Protein AF-0000000065926183 (afdb_homodimer)

Organism: Chlamydia muridarum (strain MoPn / Nigg) (NCBI:txid243161)

Radius of gyration: 45.25 Å; Cα contacts (8 Å, |Δi|>4): 427; chains: 2; bounding box: 143×155×95 Å

Sequence (380 aa):
MTETPNTSSEEIQTSEPSSDNELQTLQQENANLKAELKEKNDRYLMALAEAENSRKRLQKERTEMMQYAVENALLDFLPPMESMEKALGFASQTSDEVKNWAIGFQMILQQFKQVFEDKGVVEYSSKGELFNPYLHEAVEIEETTDIPEGTILEEFTKGYKIGDRPIRVAKVKVAKFPTKGNNDSNEEKEMTETPNTSSEEIQTSEPSSDNELQTLQQENANLKAELKEKNDRYLMALAEAENSRKRLQKERTEMMQYAVENALLDFLPPMESMEKALGFASQTSDEVKNWAIGFQMILQQFKQVFEDKGVVEYSSKGELFNPYLHEAVEIEETTDIPEGTILEEFTKGYKIGDRPIRVAKVKVAKFPTKGNNDSNEEKE

Nearest PDB structures (foldseek):
  1dkg-assembly1_A  TM=7.788E-01  e=2.235E-09  Escherichia coli
  4ani-assembly1_B  TM=6.659E-01  e=1.608E-09  Geobacillus kaustophilus HTA426
  1dkg-assembly1_B  TM=6.453E-01  e=8.920E-09  Escherichia coli
  1dkg-assembly1_A  TM=7.780E-01  e=2.379E-09  Escherichia coli
  4ani-assembly1_B  TM=6.654E-01  e=1.713E-09  Geobacillus kaustophilus HTA426

Secondary structure (DSSP, 8-state):
-----------------HHHHHHHHHHHHHHHHHHHHHHHHHHHHHHHHHHHHHHHHHHHHHHHHHHHHHHHHHHTTHHHHHHHHHHHHTGGGS-HHHHHHHHHHHHHHHHHHHHHHHTTEEEE--TTSBP-TTTEEEEEEEE-SSS-TTBEEEEEE-EEEETTEEEEPEEEEEEE--------------/-----------------HHHHHHHHHHHHHHHHHHHHHHHHHHHHHHHHHHHHHHHHHHHHHHHHHHHHHHHHHHTTHHHHHHHHHHHHTGGGS-HHHHHHHHHHHHHHHHHHHHHHHTTEEEE--TTSBP-TTTEEEEEEEE-SSS-TTBEEEEEE-EEEETTEEEEPEEEEEEE--------------

Structure (mmCIF, N/CA/C/O backbone):
data_AF-0000000065926183-model_v1
#
loop_
_entity.id
_entity.type
_entity.pdbx_description
1 polymer 'Protein GrpE'
#
loop_
_atom_site.group_PDB
_atom_site.id
_atom_site.type_symbol
_atom_site.label_atom_id
_atom_site.label_alt_id
_atom_site.label_comp_id
_atom_site.label_asym_id
_atom_site.label_entity_id
_atom_site.label_seq_id
_atom_site.pdbx_PDB_ins_code
_atom_site.Cartn_x
_atom_site.Cartn_y
_atom_site.Cartn_z
_atom_site.occupancy
_atom_site.B_iso_or_equiv
_atom_site.auth_seq_id
_atom_site.auth_comp_id
_atom_site.auth_asym_id
_atom_site.auth_atom_id
_atom_site.pdbx_PDB_model_num
ATOM 1 N N . MET A 1 1 ? -15.297 119.125 26.516 1 31.34 1 MET A N 1
ATOM 2 C CA . MET A 1 1 ? -14.43 118.375 27.406 1 31.34 1 MET A CA 1
ATOM 3 C C . MET A 1 1 ? -14.695 116.875 27.281 1 31.34 1 MET A C 1
ATOM 5 O O . MET A 1 1 ? -15.695 116.375 27.812 1 31.34 1 MET A O 1
ATOM 9 N N . THR A 1 2 ? -14.438 116.312 26.031 1 34.91 2 THR A N 1
ATOM 10 C CA . THR A 1 2 ? -14.773 115 25.438 1 34.91 2 THR A CA 1
ATOM 11 C C . THR A 1 2 ? -13.984 113.875 26.109 1 34.91 2 THR A C 1
ATOM 13 O O . THR A 1 2 ? -12.75 113.812 26 1 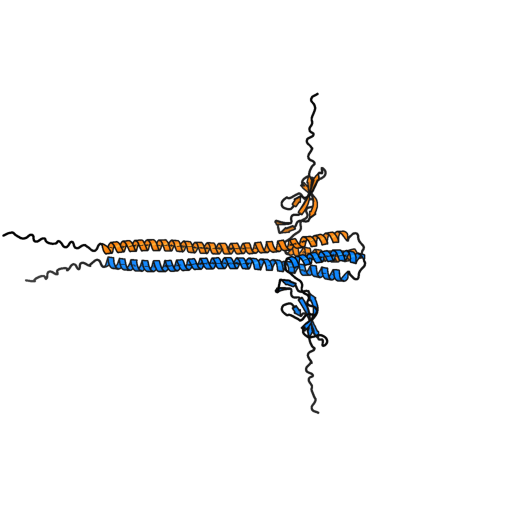34.91 2 THR A O 1
ATOM 16 N N . GLU A 1 3 ? -14.461 113.5 27.359 1 36.41 3 GLU A N 1
ATOM 17 C CA . GLU A 1 3 ? -13.797 112.5 28.172 1 36.41 3 GLU A CA 1
ATOM 18 C C . GLU A 1 3 ? -13.68 111.188 27.406 1 36.41 3 GLU A C 1
ATOM 20 O O . GLU A 1 3 ? -14.68 110.688 26.891 1 36.41 3 GLU A O 1
ATOM 25 N N . THR A 1 4 ? -12.508 110.938 26.781 1 41.78 4 THR A N 1
ATOM 26 C CA . THR A 1 4 ? -12.164 109.688 26.047 1 41.78 4 THR A CA 1
ATOM 27 C C . THR A 1 4 ? -12.211 108.5 26.969 1 41.78 4 THR A C 1
ATOM 29 O O . THR A 1 4 ? -11.594 108.5 28.031 1 41.78 4 THR A O 1
ATOM 32 N N . PRO A 1 5 ? -13.367 107.75 26.984 1 44.09 5 PRO A N 1
ATOM 33 C CA . PRO A 1 5 ? -13.461 106.562 27.844 1 44.09 5 PRO A CA 1
ATOM 34 C C . PRO A 1 5 ? -12.266 105.625 27.672 1 44.09 5 PRO A C 1
ATOM 36 O O . PRO A 1 5 ? -11.703 105.5 26.578 1 44.09 5 PRO A O 1
ATOM 39 N N . ASN A 1 6 ? -11.352 105.562 28.688 1 40.41 6 ASN A N 1
ATOM 40 C CA . ASN A 1 6 ? -10.227 104.625 28.812 1 40.41 6 ASN A CA 1
ATOM 41 C C . ASN A 1 6 ? -10.68 103.188 28.688 1 40.41 6 ASN A C 1
ATOM 43 O O . ASN A 1 6 ? -11.453 102.688 29.516 1 40.41 6 ASN A O 1
ATOM 47 N N . THR A 1 7 ? -10.898 102.688 27.453 1 39.59 7 THR A N 1
ATOM 48 C CA . THR A 1 7 ? -11.219 101.25 27.203 1 39.59 7 THR A CA 1
ATOM 49 C C . THR A 1 7 ? -10.18 100.375 27.844 1 39.59 7 THR A C 1
ATOM 51 O O . THR A 1 7 ? -9.008 100.375 27.469 1 39.59 7 THR A O 1
ATOM 54 N N . SER A 1 8 ? -10.242 100.188 29.172 1 39.16 8 SER A N 1
ATOM 55 C CA . SER A 1 8 ? -9.414 99.188 29.844 1 39.16 8 SER A CA 1
ATOM 56 C C . SER A 1 8 ? -9.477 97.875 29.141 1 39.16 8 SER A C 1
ATOM 58 O O . SER A 1 8 ? -10.562 97.312 28.906 1 39.16 8 SER A O 1
ATOM 60 N N . SER A 1 9 ? -8.578 97.625 28.203 1 38.75 9 SER A N 1
ATOM 61 C CA . SER A 1 9 ? -8.352 96.312 27.531 1 38.75 9 SER A CA 1
ATOM 62 C C . SER A 1 9 ? -8.211 95.188 28.547 1 38.75 9 SER A C 1
ATOM 64 O O . SER A 1 9 ? -7.25 95.188 29.312 1 38.75 9 SER A O 1
ATOM 66 N N . GLU A 1 10 ? -9.328 94.812 29.219 1 39.62 10 GLU A N 1
ATOM 67 C CA . GLU A 1 10 ? -9.297 93.625 29.984 1 39.62 10 GLU A CA 1
ATOM 68 C C . GLU A 1 10 ? -8.578 92.5 29.234 1 39.62 10 GLU A C 1
ATOM 70 O O . GLU A 1 10 ? -8.969 92.125 28.125 1 39.62 10 GLU A O 1
ATOM 75 N N . GLU A 1 11 ? -7.27 92.5 29.297 1 38.31 11 GLU A N 1
ATOM 76 C CA . GLU A 1 11 ? -6.488 91.375 28.859 1 38.31 11 GLU A CA 1
ATOM 77 C C . GLU A 1 11 ? -7.078 90.062 29.406 1 38.31 11 GLU A C 1
ATOM 79 O O . GLU A 1 11 ? -7.156 89.875 30.609 1 38.31 11 GLU A O 1
ATOM 84 N N . ILE A 1 12 ? -8.242 89.688 28.844 1 42.16 12 ILE A N 1
ATOM 85 C CA . ILE A 1 12 ? -8.711 88.312 29.094 1 42.16 12 ILE A CA 1
ATOM 86 C C . ILE A 1 12 ? -7.516 87.312 29.094 1 42.16 12 ILE A C 1
ATOM 88 O O . ILE A 1 12 ? -6.785 87.25 28.094 1 42.16 12 ILE A O 1
ATOM 92 N N . GLN A 1 13 ? -6.871 87.312 30.234 1 37.69 13 GLN A N 1
ATOM 93 C CA . GLN A 1 13 ? -5.949 86.188 30.422 1 37.69 13 GLN A CA 1
ATOM 94 C C . GLN A 1 13 ? -6.559 84.875 29.922 1 37.69 13 GLN A C 1
ATOM 96 O O . GLN A 1 13 ? -7.617 84.438 30.406 1 37.69 13 GLN A O 1
ATOM 101 N N . THR A 1 14 ? -6.621 84.688 28.609 1 40.12 14 THR A N 1
ATOM 102 C CA . THR A 1 14 ? -6.922 83.375 28 1 40.12 14 THR A CA 1
ATOM 103 C C . THR A 1 14 ? -6.32 82.25 28.828 1 40.12 14 THR A C 1
ATOM 105 O O . THR A 1 14 ? -5.098 82.125 28.906 1 40.12 14 THR A O 1
ATOM 108 N N . SER A 1 15 ? -6.73 82 30.062 1 43.81 15 SER A N 1
ATOM 109 C CA . SER A 1 15 ? -6.379 80.875 30.906 1 43.81 15 SER A CA 1
ATOM 110 C C . SER A 1 15 ? -6.152 79.625 30.078 1 43.81 15 SER A C 1
ATOM 112 O O . SER A 1 15 ? -6.789 79.438 29.031 1 43.81 15 SER A O 1
ATOM 114 N N . GLU A 1 16 ? -5.012 78.938 30.203 1 46.16 16 GLU A N 1
ATOM 115 C CA . GLU A 1 16 ? -4.352 77.75 29.578 1 46.16 16 GLU A CA 1
ATO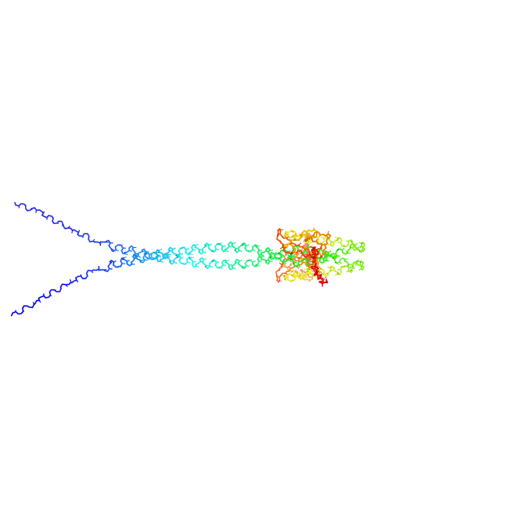M 116 C C . GLU A 1 16 ? -5.301 76.562 29.469 1 46.16 16 GLU A C 1
ATOM 118 O O . GLU A 1 16 ? -5.598 75.938 30.469 1 46.16 16 GLU A O 1
ATOM 123 N N . PRO A 1 17 ? -6.508 76.5 28.938 1 55.19 17 PRO A N 1
ATOM 124 C CA . PRO A 1 17 ? -7.406 75.438 28.531 1 55.19 17 PRO A CA 1
ATOM 125 C C . PRO A 1 17 ? -6.656 74.188 28 1 55.19 17 PRO A C 1
ATOM 127 O O . PRO A 1 17 ? -7.258 73.125 27.797 1 55.19 17 PRO A O 1
ATOM 130 N N . SER A 1 18 ? -5.383 74.25 27.734 1 66.75 18 SER A N 1
ATOM 131 C CA . SER A 1 18 ? -4.578 73.375 26.891 1 66.75 18 SER A CA 1
ATOM 132 C C . SER A 1 18 ? -4.164 72.125 27.641 1 66.75 18 SER A C 1
ATOM 134 O O . SER A 1 18 ? -4.172 71 27.078 1 66.75 18 SER A O 1
ATOM 136 N N . SER A 1 19 ? -3.984 72.188 28.922 1 71.31 19 SER A N 1
ATOM 137 C CA . SER A 1 19 ? -3.445 71.062 29.656 1 71.31 19 SER A CA 1
ATOM 138 C C . SER A 1 19 ? -4.52 70 29.922 1 71.31 19 SER A C 1
ATOM 140 O O . SER A 1 19 ? -4.277 68.812 29.766 1 71.31 19 SER A O 1
ATOM 142 N N . ASP A 1 20 ? -5.73 70.438 30.25 1 76 20 ASP A N 1
ATOM 143 C CA . ASP A 1 20 ? -6.844 69.5 30.516 1 76 20 ASP A CA 1
ATOM 144 C C . ASP A 1 20 ? -7.25 68.75 29.25 1 76 20 ASP A C 1
ATOM 146 O O . ASP A 1 20 ? -7.566 67.562 29.297 1 76 20 ASP A O 1
ATOM 150 N N . ASN A 1 21 ? -7.145 69.5 28.141 1 83.62 21 ASN A N 1
ATOM 151 C CA . ASN A 1 21 ? -7.484 68.875 26.859 1 83.62 21 ASN A CA 1
ATOM 152 C C . ASN A 1 21 ? -6.457 67.875 26.453 1 83.62 21 ASN A C 1
ATOM 154 O O . ASN A 1 21 ? -6.816 66.812 25.938 1 83.62 21 ASN A O 1
ATOM 158 N N . GLU A 1 22 ? -5.25 68.125 26.75 1 84.12 22 GLU A N 1
ATOM 159 C CA . GLU A 1 22 ? -4.18 67.188 26.438 1 84.12 22 GLU A CA 1
ATOM 160 C C . GLU A 1 22 ? -4.27 65.938 27.312 1 84.12 22 GLU A C 1
ATOM 162 O O . GLU A 1 22 ? -4.051 64.812 26.844 1 84.12 22 GLU A O 1
ATOM 167 N N . LEU A 1 23 ? -4.625 66.062 28.578 1 86.31 23 LEU A N 1
ATOM 168 C CA . LEU A 1 23 ? -4.789 65 29.516 1 86.31 23 LEU A CA 1
ATOM 169 C C . LEU A 1 23 ? -5.938 64.062 29.094 1 86.31 23 LEU A C 1
ATOM 171 O O . LEU A 1 23 ? -5.812 62.844 29.125 1 86.31 23 LEU A O 1
ATOM 175 N N . GLN A 1 24 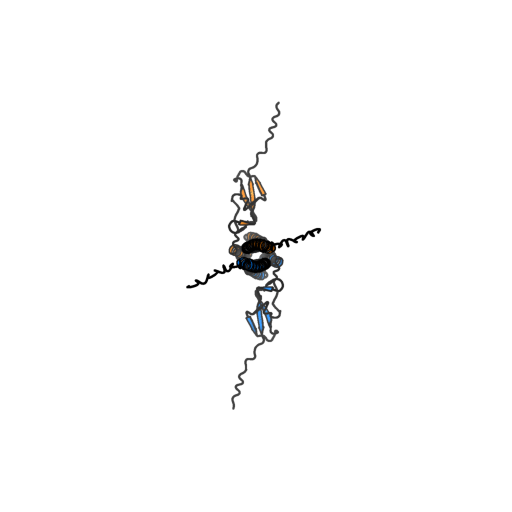? -7.027 64.625 28.641 1 88 24 GLN A N 1
ATOM 176 C CA . GLN A 1 24 ? -8.195 63.906 28.203 1 88 24 GLN A CA 1
ATOM 177 C C . GLN A 1 24 ? -7.902 63.125 26.938 1 88 24 GLN A C 1
ATOM 179 O O . GLN A 1 24 ? -8.305 61.969 26.797 1 88 24 GLN A O 1
ATOM 184 N N . THR A 1 25 ? -7.195 63.719 26.016 1 90.69 25 THR A N 1
ATOM 185 C CA . THR A 1 25 ? -6.828 63.062 24.766 1 90.69 25 THR A CA 1
ATOM 186 C C . THR A 1 25 ? -5.906 61.875 25.016 1 90.69 25 THR A C 1
ATOM 188 O O . THR A 1 25 ? -6.098 60.812 24.438 1 90.69 25 THR A O 1
ATOM 191 N N . LEU A 1 26 ? -4.957 62 25.953 1 90.62 26 LEU A N 1
ATOM 192 C CA . LEU A 1 26 ? -4.008 60.938 26.281 1 90.62 26 LEU A CA 1
ATOM 193 C C . LEU A 1 26 ? -4.707 59.781 27 1 90.62 26 LEU A C 1
ATOM 195 O O . LEU A 1 26 ? -4.375 58.625 26.781 1 90.62 26 LEU A O 1
ATOM 199 N N . GLN A 1 27 ? -5.66 60.156 27.828 1 90.62 27 GLN A N 1
ATOM 200 C CA . GLN A 1 27 ? -6.438 59.125 28.531 1 90.62 27 GLN A CA 1
ATOM 201 C C . GLN A 1 27 ? -7.266 58.281 27.547 1 90.62 27 GLN A C 1
ATOM 203 O O . GLN A 1 27 ? -7.34 57.062 27.656 1 90.62 27 GLN A O 1
ATOM 208 N N . GLN A 1 28 ? -7.82 58.969 26.547 1 92.56 28 GLN A N 1
ATOM 209 C CA . GLN A 1 28 ? -8.602 58.281 25.531 1 92.56 28 GLN A CA 1
ATOM 210 C C . GLN A 1 28 ? -7.715 57.406 24.656 1 92.56 28 GLN A C 1
ATOM 212 O O . GLN A 1 28 ? -8.078 56.281 24.328 1 92.56 28 GLN A O 1
ATOM 217 N N . GLU A 1 29 ? -6.566 57.938 24.328 1 93 29 GLU A N 1
ATOM 218 C CA . GLU A 1 29 ? -5.613 57.156 23.531 1 93 29 GLU A CA 1
ATOM 219 C C . GLU A 1 29 ? -5.141 55.938 24.281 1 93 29 GLU A C 1
ATOM 221 O O . GLU A 1 29 ? -5.039 54.844 23.703 1 93 29 GLU A O 1
ATOM 226 N N . ASN A 1 30 ? -4.902 56.125 25.578 1 92.44 30 ASN A N 1
ATOM 227 C CA . ASN A 1 30 ? -4.477 55 26.422 1 92.44 30 ASN A CA 1
ATOM 228 C C . ASN A 1 30 ? -5.555 53.938 26.5 1 92.44 30 ASN A C 1
ATOM 230 O O . ASN A 1 30 ? -5.254 52.75 26.406 1 92.44 30 ASN A O 1
ATOM 234 N N . ALA A 1 31 ? -6.773 54.406 26.609 1 92.31 31 ALA A N 1
ATOM 235 C CA . ALA A 1 31 ? -7.891 53.469 26.672 1 92.31 31 ALA A CA 1
ATOM 236 C C . ALA A 1 31 ? -8.039 52.719 25.359 1 92.31 31 ALA A C 1
ATOM 238 O O . ALA A 1 31 ? -8.258 51.5 25.359 1 92.31 31 ALA A O 1
ATOM 239 N N . ASN A 1 32 ? -7.875 53.375 24.234 1 93.81 32 ASN A N 1
ATOM 240 C CA . ASN A 1 32 ? -7.957 52.75 22.906 1 93.81 32 ASN A CA 1
ATOM 241 C C . ASN A 1 32 ? -6.828 51.75 22.688 1 93.81 32 ASN A C 1
ATOM 243 O O . ASN A 1 32 ? -7.051 50.656 22.156 1 93.81 32 ASN A O 1
ATOM 247 N N . LEU A 1 33 ? -5.621 52.094 23.141 1 93 33 LEU A N 1
ATOM 248 C CA . LEU A 1 33 ? -4.461 51.219 22.984 1 93 33 LEU A CA 1
ATOM 249 C C . LEU A 1 33 ? -4.609 49.969 23.812 1 93 33 LEU A C 1
ATOM 251 O O . LEU A 1 33 ? -4.262 48.875 23.359 1 93 33 LEU A O 1
ATOM 255 N N . LYS A 1 34 ? -5.191 50.125 25 1 92.62 34 LYS A N 1
ATOM 256 C CA . LYS A 1 34 ? -5.418 48.969 25.875 1 92.62 34 LYS A CA 1
ATOM 257 C C . LYS A 1 34 ? -6.457 48.031 25.266 1 92.62 34 LYS A C 1
ATOM 259 O O . LYS A 1 34 ? -6.297 46.781 25.312 1 92.62 34 LYS A O 1
ATOM 264 N N . ALA A 1 35 ? -7.453 48.625 24.641 1 93.81 35 ALA A N 1
ATOM 265 C CA . ALA A 1 35 ? -8.484 47.844 23.969 1 93.81 35 ALA A CA 1
ATOM 266 C C . ALA A 1 35 ? -7.91 47.125 22.766 1 93.81 35 ALA A C 1
ATOM 268 O O . ALA A 1 35 ? -8.188 45.938 22.547 1 93.81 35 ALA A O 1
ATOM 269 N N . GLU A 1 36 ? -7.09 47.781 22 1 92.56 36 GLU A N 1
ATOM 270 C CA . GLU A 1 36 ? -6.465 47.188 20.812 1 92.56 36 GLU A CA 1
ATOM 271 C C . GLU A 1 36 ? -5.5 46.062 21.203 1 92.56 36 GLU A C 1
ATOM 273 O O . GLU A 1 36 ? -5.438 45.031 20.547 1 92.56 36 GLU A O 1
ATOM 278 N N . LEU A 1 37 ? -4.789 46.25 22.281 1 92.38 37 LEU A N 1
ATOM 279 C CA . LEU A 1 37 ? -3.85 45.281 22.781 1 92.38 37 LEU A CA 1
ATOM 280 C C . LEU A 1 37 ? -4.574 44 23.188 1 92.38 37 LEU A C 1
ATOM 282 O O . LEU A 1 37 ? -4.125 42.875 22.875 1 92.38 37 LEU A O 1
ATOM 286 N N . LYS A 1 38 ? -5.699 44.188 23.875 1 92.75 38 LYS A N 1
ATOM 287 C CA . LYS A 1 38 ? -6.5 43.031 24.297 1 92.75 38 LYS A CA 1
ATOM 288 C C . LYS A 1 38 ? -7.039 42.281 23.078 1 92.75 38 LYS A C 1
ATOM 290 O O . LYS A 1 38 ? -6.977 41.062 23.047 1 92.75 38 LYS A O 1
ATOM 295 N N . GLU A 1 39 ? -7.488 43.062 22.094 1 91.69 39 GLU A N 1
ATOM 296 C CA . GLU A 1 39 ? -8.023 42.438 20.875 1 91.69 39 GLU A CA 1
ATOM 297 C C . GLU A 1 39 ? -6.941 41.656 20.125 1 91.69 39 GLU A C 1
ATOM 299 O O . GLU A 1 39 ? -7.176 40.531 19.672 1 91.69 39 GLU A O 1
ATOM 304 N N . LYS A 1 40 ? -5.75 42.25 20.047 1 89.5 40 LYS A N 1
ATOM 305 C CA . LYS A 1 40 ? -4.652 41.625 19.328 1 89.5 40 LYS A CA 1
ATOM 306 C C . LYS A 1 40 ? -4.176 40.375 20.062 1 89.5 40 LYS A C 1
ATOM 308 O O . LYS A 1 40 ? -3.83 39.375 19.422 1 89.5 40 LYS A O 1
ATOM 313 N N . ASN A 1 41 ? -4.203 40.469 21.391 1 91.31 41 ASN A N 1
ATOM 314 C CA . ASN A 1 41 ? -3.828 39.312 22.188 1 91.31 41 ASN A CA 1
ATOM 315 C C . ASN A 1 41 ? -4.82 38.156 22.016 1 91.31 41 ASN A C 1
ATOM 317 O O . ASN A 1 41 ? -4.422 37 21.875 1 91.31 41 ASN A O 1
ATOM 321 N N . ASP A 1 42 ? -6.094 38.5 21.938 1 92.44 42 ASP A N 1
ATOM 322 C CA . ASP A 1 42 ? -7.125 37.5 21.734 1 92.44 42 ASP A CA 1
ATOM 323 C C . ASP A 1 42 ? -6.996 36.844 20.359 1 92.44 42 ASP A C 1
ATOM 325 O O . ASP A 1 42 ? -7.109 35.625 20.219 1 92.44 42 ASP A O 1
ATOM 329 N N . ARG A 1 43 ? -6.727 37.688 19.406 1 88.38 43 ARG A N 1
ATOM 330 C CA . ARG A 1 43 ? -6.555 37.188 18.047 1 88.38 43 ARG A CA 1
ATOM 331 C C . ARG A 1 43 ? -5.328 36.281 17.953 1 88.38 43 ARG A C 1
ATOM 333 O O . ARG A 1 43 ? -5.359 35.25 17.266 1 88.38 43 ARG A O 1
ATOM 340 N N . TYR A 1 44 ? -4.309 36.594 18.656 1 90.06 44 TYR A N 1
ATOM 341 C CA . TYR A 1 44 ? -3.072 35.844 18.688 1 90.06 44 TYR A CA 1
ATOM 342 C C . TYR A 1 44 ? -3.307 34.469 19.312 1 90.06 44 TYR A C 1
ATOM 344 O O . TYR A 1 44 ? -2.945 33.438 18.734 1 90.06 44 TYR A O 1
ATOM 352 N N . LEU A 1 45 ? -3.979 34.5 20.438 1 91.06 45 LEU A N 1
ATOM 353 C CA . LEU A 1 45 ? -4.242 33.25 21.156 1 91.06 45 LEU A CA 1
ATOM 354 C C . LEU A 1 45 ? -5.145 32.344 20.344 1 91.06 45 LEU A C 1
ATOM 356 O O . LEU A 1 45 ? -4.93 31.125 20.312 1 91.06 45 LEU A O 1
ATOM 360 N N . MET A 1 46 ? -6.098 32.938 19.656 1 90.69 46 MET A N 1
ATOM 361 C CA . MET A 1 46 ? -6.992 32.156 18.797 1 90.69 46 MET A CA 1
ATOM 362 C C . MET A 1 46 ? -6.234 31.562 17.625 1 90.69 46 MET A C 1
ATOM 364 O O . MET A 1 46 ? -6.438 30.391 17.297 1 90.69 46 MET A O 1
ATOM 368 N N . ALA A 1 47 ? -5.359 32.312 17.031 1 88.19 47 ALA A N 1
ATOM 369 C CA . ALA A 1 47 ? -4.555 31.812 15.914 1 88.19 47 ALA A CA 1
ATOM 370 C C . ALA A 1 47 ? -3.678 30.641 16.344 1 88.19 47 ALA A C 1
ATOM 372 O O . ALA A 1 47 ? -3.531 29.672 15.594 1 88.19 47 ALA A O 1
ATOM 373 N N . LEU A 1 48 ? -3.178 30.719 17.578 1 90 48 LEU A N 1
ATOM 374 C CA . LEU A 1 48 ? -2.33 29.656 18.109 1 90 48 LEU A CA 1
ATOM 375 C C . LEU A 1 48 ? -3.133 28.375 18.328 1 90 48 LEU A C 1
ATOM 377 O O . LEU A 1 48 ? -2.676 27.281 18 1 90 48 LEU A O 1
ATOM 381 N N . ALA A 1 49 ? -4.316 28.547 18.844 1 91.44 49 ALA A N 1
ATOM 382 C CA . ALA A 1 49 ? -5.191 27.406 19.094 1 91.44 49 ALA A CA 1
ATOM 383 C C . ALA A 1 49 ? -5.625 26.75 17.797 1 91.44 49 ALA A C 1
ATOM 385 O O . ALA A 1 49 ? -5.625 25.531 17.672 1 91.44 49 ALA A O 1
ATOM 386 N N . GLU A 1 50 ? -5.945 27.562 16.844 1 90.44 50 GLU A N 1
ATOM 387 C CA . GLU A 1 50 ? -6.355 27.062 15.531 1 90.44 50 GLU A CA 1
ATOM 388 C C . GLU A 1 50 ? -5.211 26.328 14.836 1 90.44 50 GLU A C 1
ATOM 390 O O . GLU A 1 50 ? -5.422 25.281 14.211 1 90.44 50 GLU A O 1
ATOM 395 N N . ALA A 1 51 ? -4.035 26.891 15.016 1 89 51 ALA A N 1
ATOM 396 C CA . ALA A 1 51 ? -2.857 26.25 14.438 1 89 51 ALA A CA 1
ATOM 397 C C . ALA A 1 51 ? -2.615 24.875 15.055 1 89 51 ALA A C 1
ATOM 399 O O . ALA A 1 51 ? -2.328 23.906 14.352 1 89 51 ALA A O 1
ATOM 400 N N . GLU A 1 52 ? -2.754 24.75 16.297 1 90.69 52 GLU A N 1
ATOM 401 C CA . GLU A 1 52 ? -2.551 23.5 17 1 90.69 52 GLU A CA 1
ATOM 402 C C . GLU A 1 52 ? -3.617 22.469 16.625 1 90.69 52 GLU A C 1
ATOM 404 O O . GLU A 1 52 ? -3.307 21.297 16.391 1 90.69 52 GLU A O 1
ATOM 409 N N . ASN A 1 53 ? -4.812 22.953 16.469 1 91.44 53 ASN A N 1
ATOM 410 C CA . ASN A 1 53 ? -5.91 22.078 16.062 1 91.44 53 ASN A CA 1
ATOM 411 C C . ASN A 1 53 ? -5.734 21.578 14.633 1 91.44 53 ASN A C 1
ATOM 413 O O . ASN A 1 53 ? -5.992 20.406 14.344 1 91.44 53 ASN A O 1
ATOM 417 N N . SER A 1 54 ? -5.277 22.516 13.883 1 90.19 54 SER A N 1
ATOM 418 C CA . SER A 1 54 ? -5.02 22.156 12.492 1 90.19 54 SER A CA 1
ATOM 419 C C . SER A 1 54 ? -3.908 21.125 12.383 1 90.19 54 SER A C 1
ATOM 421 O O . SER A 1 54 ? -4.02 20.172 11.609 1 90.19 54 SER A O 1
ATOM 423 N N . ARG A 1 55 ? -2.936 21.297 13.18 1 88.44 55 ARG A N 1
ATOM 424 C CA . ARG A 1 55 ? -1.816 20.359 13.211 1 88.44 55 ARG A CA 1
ATOM 425 C C . ARG A 1 55 ? -2.279 18.969 13.625 1 88.44 55 ARG A C 1
ATOM 427 O O . ARG A 1 55 ? -1.928 17.984 12.984 1 88.44 55 ARG A O 1
ATOM 434 N N . LYS A 1 56 ? -3.068 18.875 14.609 1 89.88 56 LYS A N 1
ATOM 435 C CA . LYS A 1 56 ? -3.588 17.594 15.094 1 89.88 56 LYS A CA 1
ATOM 436 C C . LYS A 1 56 ? -4.469 16.922 14.047 1 89.88 56 LYS A C 1
ATOM 438 O O . LYS A 1 56 ? -4.391 15.711 13.844 1 89.88 56 LYS A O 1
ATOM 443 N N . ARG A 1 57 ? -5.219 17.703 13.422 1 91 57 ARG A N 1
ATOM 444 C CA . ARG A 1 57 ? -6.098 17.203 12.375 1 91 57 ARG A CA 1
ATOM 445 C C . ARG A 1 57 ? -5.293 16.656 11.203 1 91 57 ARG A C 1
ATOM 447 O O . ARG A 1 57 ? -5.582 15.562 10.703 1 91 57 ARG A O 1
ATOM 454 N N . LEU A 1 58 ? -4.301 17.375 10.836 1 88.38 58 LEU A N 1
ATOM 455 C CA . LEU A 1 58 ? -3.461 16.969 9.719 1 88.38 58 LEU A CA 1
ATOM 456 C C . LEU A 1 58 ? -2.721 15.68 10.031 1 88.38 58 LEU A C 1
ATOM 458 O O . LEU A 1 58 ? -2.553 14.82 9.156 1 88.38 58 LEU A O 1
ATOM 462 N N . GLN A 1 59 ? -2.357 15.539 11.273 1 87.12 59 GLN A N 1
ATOM 463 C CA . GLN A 1 59 ? -1.671 14.32 11.695 1 87.12 59 GLN A CA 1
ATOM 464 C C . GLN A 1 59 ? -2.6 13.109 11.633 1 87.12 59 GLN A C 1
ATOM 466 O O . GLN A 1 59 ? -2.203 12.039 11.172 1 87.12 59 GLN A O 1
ATOM 471 N N . LYS A 1 60 ? -3.785 13.258 12.031 1 88.88 60 LYS A N 1
ATOM 472 C CA . LYS A 1 60 ? -4.773 12.188 11.961 1 88.88 60 LYS A CA 1
ATOM 473 C C . LYS A 1 60 ? -5.094 11.828 10.516 1 88.88 60 LYS A C 1
ATOM 475 O O . LYS A 1 60 ? -5.148 10.656 10.156 1 88.88 60 LYS A O 1
ATOM 480 N N . GLU A 1 61 ? -5.234 12.82 9.781 1 89.25 61 GLU A N 1
ATOM 481 C CA . GLU A 1 61 ? -5.527 12.633 8.359 1 89.25 61 GLU A CA 1
ATOM 482 C C . GLU A 1 61 ? -4.387 11.906 7.652 1 89.25 61 GLU A C 1
ATOM 484 O O . GLU A 1 61 ? -4.6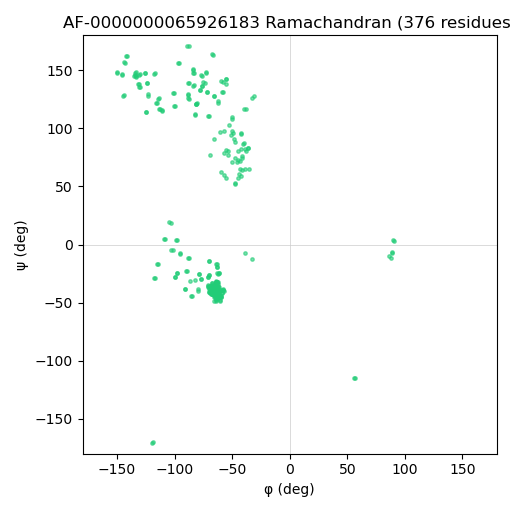21 11.07 6.773 1 89.25 61 GLU A O 1
ATOM 489 N N . ARG A 1 62 ? -3.213 12.188 8.148 1 87.88 62 ARG A N 1
ATOM 490 C CA . ARG A 1 62 ? -2.039 11.531 7.578 1 87.88 62 ARG A CA 1
ATOM 491 C C . ARG A 1 62 ? -2.1 10.023 7.781 1 87.88 62 ARG A C 1
ATOM 493 O O . ARG A 1 62 ? -1.878 9.258 6.84 1 87.88 62 ARG A O 1
ATOM 500 N N . THR A 1 63 ? -2.434 9.578 8.922 1 87.19 63 THR A N 1
ATOM 501 C CA . THR A 1 63 ? -2.508 8.156 9.242 1 87.19 63 THR A CA 1
ATOM 502 C C . THR A 1 63 ? -3.607 7.477 8.43 1 87.19 63 THR A C 1
ATOM 504 O O . THR A 1 63 ? -3.402 6.391 7.883 1 87.19 63 THR A O 1
ATOM 507 N N . GLU A 1 64 ? -4.676 8.133 8.312 1 88.81 64 GLU A N 1
ATOM 508 C CA . GLU A 1 64 ? -5.801 7.59 7.559 1 88.81 64 GLU A CA 1
ATOM 509 C C . GLU A 1 64 ? -5.473 7.496 6.074 1 88.81 64 GLU A C 1
ATOM 511 O O . GLU A 1 64 ? -5.797 6.5 5.422 1 88.81 64 GLU A O 1
ATOM 516 N N . MET A 1 65 ? -4.832 8.453 5.602 1 89.88 65 MET A N 1
ATOM 517 C CA . MET A 1 65 ? -4.473 8.477 4.188 1 89.88 65 MET A CA 1
ATOM 518 C C . MET A 1 65 ? -3.457 7.387 3.865 1 89.88 65 MET A C 1
ATOM 520 O O . MET A 1 65 ? -3.521 6.77 2.801 1 89.88 65 MET A O 1
ATOM 524 N N . MET A 1 66 ? -2.586 7.176 4.816 1 90.44 66 MET A N 1
ATOM 525 C CA . MET A 1 66 ? -1.608 6.102 4.652 1 90.44 66 MET A CA 1
ATOM 526 C C . MET A 1 66 ? -2.301 4.746 4.562 1 90.44 66 MET A C 1
ATOM 528 O O . MET A 1 66 ? -1.982 3.938 3.688 1 90.44 66 MET A O 1
ATOM 532 N N . GLN A 1 67 ? -3.207 4.535 5.375 1 89.19 67 GLN A N 1
ATOM 533 C CA . GLN A 1 67 ? -3.955 3.285 5.387 1 89.19 67 GLN A CA 1
ATOM 534 C C . GLN A 1 67 ? -4.734 3.1 4.086 1 89.19 67 GLN A C 1
ATOM 536 O O . GLN A 1 67 ? -4.738 2.01 3.51 1 89.19 67 GLN A O 1
ATOM 541 N N . TYR A 1 68 ? -5.281 4.156 3.652 1 90.75 68 TYR A N 1
ATOM 542 C CA . TYR A 1 68 ? -6.051 4.113 2.414 1 90.75 68 TYR A CA 1
ATOM 543 C C . TYR A 1 68 ? -5.148 3.814 1.223 1 90.75 68 TYR A C 1
ATOM 545 O O . TYR A 1 68 ? -5.527 3.057 0.325 1 90.75 68 TYR A O 1
ATOM 553 N N . ALA A 1 69 ? -4.016 4.383 1.25 1 91.94 69 ALA A N 1
ATOM 554 C CA . ALA A 1 69 ? -3.072 4.156 0.158 1 91.94 69 ALA A CA 1
ATOM 555 C C . ALA A 1 69 ? -2.639 2.691 0.106 1 91.94 69 ALA A C 1
ATOM 557 O O . ALA A 1 69 ? -2.584 2.092 -0.97 1 91.94 69 ALA A O 1
ATOM 558 N N . VAL A 1 70 ? -2.4 2.117 1.237 1 93.88 70 VAL A N 1
ATOM 559 C CA . VAL A 1 70 ? -2.002 0.716 1.331 1 93.88 70 VAL A CA 1
ATOM 560 C C . VAL A 1 70 ? -3.15 -0.179 0.872 1 93.88 70 VAL A C 1
ATOM 562 O O . VAL A 1 70 ? -2.943 -1.115 0.096 1 93.88 70 VAL A O 1
ATOM 565 N N . GLU A 1 71 ? -4.281 0.181 1.303 1 93 71 GLU A N 1
ATOM 566 C CA . GLU A 1 71 ? -5.465 -0.583 0.914 1 93 71 GLU A CA 1
ATOM 567 C C . GLU A 1 71 ? -5.652 -0.577 -0.6 1 93 71 GLU A C 1
ATOM 569 O O . GLU A 1 71 ? -5.926 -1.617 -1.201 1 93 71 GLU A O 1
ATOM 574 N N . ASN A 1 72 ? -5.492 0.505 -1.136 1 92.94 72 ASN A N 1
ATOM 575 C CA . ASN A 1 72 ? -5.641 0.625 -2.582 1 92.94 72 ASN A CA 1
ATOM 576 C C . ASN A 1 72 ? -4.59 -0.199 -3.322 1 92.94 72 ASN A C 1
ATOM 578 O O . ASN A 1 72 ? -4.887 -0.81 -4.352 1 92.94 72 ASN A O 1
ATOM 582 N N . ALA A 1 73 ? -3.432 -0.203 -2.777 1 94.12 73 ALA A N 1
ATOM 583 C CA . ALA A 1 73 ? -2.375 -1.02 -3.369 1 94.12 73 ALA A CA 1
ATOM 584 C C . ALA A 1 73 ? -2.717 -2.504 -3.285 1 94.12 73 ALA A C 1
ATOM 586 O O . ALA A 1 73 ? -2.525 -3.248 -4.25 1 94.12 73 ALA A O 1
ATOM 587 N N . LEU A 1 74 ? -3.232 -2.867 -2.162 1 95.88 74 LEU A N 1
ATOM 588 C CA . LEU A 1 74 ? -3.598 -4.266 -1.962 1 95.88 74 LEU A CA 1
ATOM 589 C C . LEU A 1 74 ? -4.688 -4.688 -2.941 1 95.88 74 LEU A C 1
ATOM 591 O O . LEU A 1 74 ? -4.664 -5.805 -3.459 1 95.88 74 LEU A O 1
ATOM 595 N N . LEU A 1 75 ? -5.57 -3.818 -3.238 1 95.19 75 LEU A N 1
ATOM 596 C CA . LEU A 1 75 ? -6.676 -4.105 -4.148 1 95.19 75 LEU A CA 1
ATOM 597 C C . LEU A 1 75 ? -6.156 -4.43 -5.543 1 95.19 75 LEU A C 1
ATOM 599 O O . LEU A 1 75 ? -6.73 -5.27 -6.242 1 95.19 75 LEU A O 1
ATOM 603 N N . ASP A 1 76 ? -5.094 -3.852 -5.914 1 96.25 76 ASP A N 1
ATOM 604 C CA . ASP A 1 76 ? -4.508 -4.066 -7.234 1 96.25 76 ASP A CA 1
ATOM 605 C C . ASP A 1 76 ? -3.92 -5.469 -7.352 1 96.25 76 ASP A C 1
ATOM 607 O O . ASP A 1 76 ? -3.689 -5.961 -8.461 1 96.25 76 ASP A O 1
ATOM 611 N N . PHE A 1 77 ? -3.764 -6.141 -6.23 1 97.19 77 PHE A N 1
ATOM 612 C CA . PHE A 1 77 ? -3.195 -7.484 -6.242 1 97.19 77 PHE A CA 1
ATOM 613 C C . PHE A 1 77 ? -4.293 -8.539 -6.266 1 97.19 77 PHE A C 1
ATOM 615 O O . PHE A 1 77 ? -4.027 -9.719 -6.5 1 97.19 77 PHE A O 1
ATOM 622 N N . LEU A 1 78 ? -5.457 -8.125 -6.125 1 95.94 78 LEU A N 1
ATOM 623 C CA . LEU A 1 78 ? -6.547 -9.086 -5.996 1 95.94 78 LEU A CA 1
ATOM 624 C C . LEU A 1 78 ? -6.801 -9.805 -7.32 1 95.94 78 LEU A C 1
ATOM 626 O O . LEU A 1 78 ? -6.926 -11.031 -7.355 1 95.94 78 LEU A O 1
ATOM 630 N N . PRO A 1 79 ? -6.758 -9.094 -8.414 1 95.38 79 PRO A N 1
ATOM 631 C CA . PRO A 1 79 ? -7.062 -9.773 -9.68 1 95.38 79 PRO A CA 1
ATOM 632 C C . PRO A 1 79 ? -6.094 -10.914 -9.984 1 95.38 79 PRO A C 1
ATOM 634 O O . PRO A 1 79 ? -6.52 -12.047 -10.219 1 95.38 79 PRO A O 1
ATOM 637 N N . PRO A 1 80 ? -4.801 -10.672 -9.867 1 97.38 80 PRO A N 1
ATOM 638 C CA . PRO A 1 80 ? -3.914 -11.812 -10.133 1 97.38 80 PRO A CA 1
ATOM 639 C C . PRO A 1 80 ? -4.047 -12.914 -9.078 1 97.38 80 PRO A C 1
ATOM 641 O O . PRO A 1 80 ? -3.893 -14.094 -9.398 1 97.38 80 PRO A O 1
ATOM 644 N N . MET A 1 81 ? -4.305 -12.586 -7.875 1 96.44 81 MET A N 1
ATOM 645 C CA . MET A 1 81 ? -4.527 -13.602 -6.844 1 96.44 81 MET A CA 1
ATOM 646 C C . MET A 1 81 ? -5.758 -14.438 -7.164 1 96.44 81 MET A C 1
ATOM 648 O O . MET A 1 81 ? -5.734 -15.664 -7.012 1 96.44 81 MET A O 1
ATOM 652 N N . GLU A 1 82 ? -6.73 -13.773 -7.625 1 93.75 82 GLU A N 1
ATOM 653 C CA . GLU A 1 82 ? -7.965 -14.461 -7.996 1 93.75 82 GLU A CA 1
ATOM 654 C C . GLU A 1 82 ? -7.754 -15.367 -9.211 1 93.75 82 GLU A C 1
ATOM 656 O O . GLU A 1 82 ? -8.273 -16.484 -9.25 1 93.75 82 GLU A O 1
ATOM 661 N N . SER A 1 83 ? -7.012 -14.828 -10.117 1 95.44 83 SER A N 1
ATOM 662 C CA . SER A 1 83 ? -6.668 -15.648 -11.273 1 95.44 83 SER A CA 1
ATOM 663 C C . SER A 1 83 ? -5.898 -16.906 -10.859 1 95.44 83 SER A C 1
ATOM 665 O O . SER A 1 83 ? -6.145 -17.984 -11.383 1 95.44 83 SER A O 1
ATOM 667 N N . MET A 1 84 ? -5.043 -16.75 -9.922 1 96.31 84 MET A N 1
ATOM 668 C CA . MET A 1 84 ? -4.27 -17.875 -9.406 1 96.31 84 MET A CA 1
ATOM 669 C C . MET A 1 84 ? -5.176 -18.891 -8.719 1 96.31 84 MET A C 1
ATOM 671 O O . MET A 1 84 ? -5.055 -20.094 -8.953 1 96.31 84 MET A O 1
ATOM 675 N N . GLU A 1 85 ? -6.02 -18.406 -7.961 1 94.31 85 GLU A N 1
ATOM 676 C CA . GLU A 1 85 ? -6.957 -19.281 -7.254 1 94.31 85 GLU A CA 1
ATOM 677 C C . GLU A 1 85 ? -7.82 -20.062 -8.234 1 94.31 85 GLU A C 1
ATOM 679 O O . GLU A 1 85 ? -8 -21.281 -8.062 1 94.31 85 GLU A O 1
ATOM 684 N N . LYS A 1 86 ? -8.305 -19.406 -9.242 1 92.12 86 LYS A N 1
ATOM 685 C CA . LYS A 1 86 ? -9.109 -20.062 -10.266 1 92.12 86 LYS A CA 1
ATOM 686 C C . LYS A 1 86 ? -8.312 -21.141 -11 1 92.12 86 LYS A C 1
ATOM 688 O O . LYS A 1 86 ? -8.797 -22.25 -11.195 1 92.12 86 LYS A O 1
ATOM 693 N N . ALA A 1 87 ? -7.125 -20.766 -11.336 1 93.25 87 ALA A N 1
ATOM 694 C CA . ALA A 1 87 ? -6.266 -21.719 -12.047 1 93.25 87 ALA A CA 1
ATOM 695 C C . ALA A 1 87 ? -5.996 -22.953 -11.203 1 93.25 87 ALA A C 1
ATOM 697 O O . ALA A 1 87 ? -6.043 -24.078 -11.703 1 93.25 87 ALA A O 1
ATOM 698 N N . LEU A 1 88 ? -5.797 -22.766 -9.961 1 94.25 88 LEU A N 1
ATOM 699 C CA . LEU A 1 88 ? -5.488 -23.875 -9.062 1 94.25 88 LEU A CA 1
ATOM 700 C C . LEU A 1 88 ? -6.715 -24.75 -8.844 1 94.25 88 LEU A C 1
ATOM 702 O O . LEU A 1 88 ? -6.586 -25.953 -8.594 1 94.25 88 LEU A O 1
ATOM 706 N N . GLY A 1 89 ? -7.848 -24.156 -8.953 1 89.69 89 GLY A N 1
ATOM 707 C CA . GLY A 1 89 ? -9.086 -24.922 -8.844 1 89.69 89 GLY A CA 1
ATOM 708 C C . GLY A 1 89 ? -9.242 -25.953 -9.93 1 89.69 89 GLY A C 1
ATOM 709 O O . GLY A 1 89 ? -9.852 -27 -9.711 1 89.69 89 GLY A O 1
ATOM 710 N N . PHE A 1 90 ? -8.617 -25.734 -11.023 1 87.12 90 PHE A N 1
ATOM 711 C CA . PHE A 1 90 ? -8.727 -26.641 -12.164 1 87.12 90 PHE A CA 1
ATOM 712 C C . PHE A 1 90 ? -7.68 -27.75 -12.07 1 87.12 90 PHE A C 1
ATOM 714 O O . PHE A 1 90 ? -7.754 -28.734 -12.805 1 87.12 90 PHE A O 1
ATOM 721 N N . ALA A 1 91 ? -6.719 -27.672 -11.203 1 85.19 91 ALA A N 1
ATOM 722 C CA . ALA A 1 91 ? -5.609 -28.609 -11.117 1 85.19 91 ALA A CA 1
ATOM 723 C C . ALA A 1 91 ? -6.082 -29.969 -10.602 1 85.19 91 ALA A C 1
ATOM 725 O O . ALA A 1 91 ? -5.465 -31 -10.883 1 85.19 91 ALA A O 1
ATOM 726 N N . SER A 1 92 ? -7.141 -29.984 -9.867 1 81.94 92 SER A N 1
ATOM 727 C CA . SER A 1 92 ? -7.637 -31.234 -9.281 1 81.94 92 SER A CA 1
ATOM 728 C C . SER A 1 92 ? -8.062 -32.219 -10.359 1 81.94 92 SER A C 1
ATOM 730 O O . SER A 1 92 ? -8.125 -33.438 -10.109 1 81.94 92 SER A O 1
ATOM 732 N N . GLN A 1 93 ? -8.258 -31.797 -11.562 1 83.12 93 GLN A N 1
ATOM 733 C CA . GLN A 1 93 ? -8.758 -32.625 -12.648 1 83.12 93 GLN A CA 1
ATOM 734 C C . GLN A 1 93 ? -7.629 -33 -13.609 1 83.12 93 GLN A C 1
ATOM 736 O O . GLN A 1 93 ? -7.887 -33.5 -14.719 1 83.12 93 GLN A O 1
ATOM 741 N N . THR A 1 94 ? -6.461 -32.875 -13.102 1 82.62 94 THR A N 1
ATOM 742 C CA . THR A 1 94 ? -5.336 -33.094 -14.008 1 82.62 94 THR A CA 1
ATOM 743 C C . THR A 1 94 ? -4.461 -34.25 -13.539 1 82.62 94 THR A C 1
ATOM 745 O O . THR A 1 94 ? -4.879 -35.031 -12.695 1 82.62 94 THR A O 1
ATOM 748 N N . SER A 1 95 ? -3.312 -34.438 -14.148 1 86.81 95 SER A N 1
ATOM 749 C CA . SER A 1 95 ? -2.383 -35.531 -13.844 1 86.81 95 SER A CA 1
ATOM 750 C C . SER A 1 95 ? -1.787 -35.344 -12.453 1 86.81 95 SER A C 1
ATOM 752 O O . SER A 1 95 ? -1.888 -34.281 -11.844 1 86.81 95 SER A O 1
ATOM 754 N N . ASP A 1 96 ? -1.204 -36.438 -11.961 1 87 96 ASP A N 1
ATOM 755 C CA . ASP A 1 96 ? -0.585 -36.406 -10.641 1 87 96 ASP A CA 1
ATOM 756 C C . ASP A 1 96 ? 0.598 -35.438 -10.602 1 87 96 ASP A C 1
ATOM 758 O O . ASP A 1 96 ? 0.869 -34.812 -9.57 1 87 96 ASP A O 1
ATOM 762 N N . GLU A 1 97 ? 1.249 -35.312 -11.641 1 86 97 GLU A N 1
ATOM 763 C CA . GLU A 1 97 ? 2.371 -34.375 -11.719 1 86 97 GLU A CA 1
ATOM 764 C C . GLU A 1 97 ? 1.903 -32.938 -11.539 1 86 97 GLU A C 1
ATOM 766 O O . GLU A 1 97 ? 2.504 -32.156 -10.781 1 86 97 GLU A O 1
ATOM 771 N N . VAL A 1 98 ? 0.822 -32.719 -12.18 1 86.81 98 VAL A N 1
ATOM 772 C CA . VAL A 1 98 ? 0.259 -31.375 -12.109 1 86.81 98 VAL A CA 1
ATOM 773 C C . VAL A 1 98 ? -0.266 -31.109 -10.695 1 86.81 98 VAL A C 1
ATOM 775 O O . VAL A 1 98 ? -0.111 -30 -10.172 1 86.81 98 VAL A O 1
ATOM 778 N N . LYS A 1 99 ? -0.775 -32.094 -10.141 1 88.19 99 LYS A N 1
ATOM 779 C CA . LYS A 1 99 ? -1.296 -31.953 -8.789 1 88.19 99 LYS A CA 1
ATOM 780 C C . LYS A 1 99 ? -0.178 -31.625 -7.801 1 88.19 99 LYS A C 1
ATOM 782 O O . LYS A 1 99 ? -0.361 -30.797 -6.898 1 88.19 99 LYS A O 1
ATOM 787 N N . ASN A 1 100 ? 0.947 -32.25 -8 1 87.62 100 ASN A N 1
ATOM 788 C CA . ASN A 1 100 ? 2.092 -31.984 -7.137 1 87.62 100 ASN A CA 1
ATOM 789 C C . ASN A 1 100 ? 2.59 -30.562 -7.289 1 87.62 100 ASN A C 1
ATOM 791 O O . ASN A 1 100 ? 2.908 -29.891 -6.301 1 87.62 100 ASN A O 1
ATOM 795 N N . TRP A 1 101 ? 2.582 -30.125 -8.461 1 87.69 101 TRP A N 1
ATOM 796 C CA . TRP A 1 101 ? 2.957 -28.75 -8.742 1 87.69 101 TRP A CA 1
ATOM 797 C C . TRP A 1 101 ? 1.939 -27.781 -8.148 1 87.69 101 TRP A C 1
ATOM 799 O O . TRP A 1 101 ? 2.312 -26.75 -7.574 1 87.69 101 TRP A O 1
ATOM 809 N N . ALA A 1 102 ? 0.718 -28.172 -8.242 1 91.38 102 ALA A N 1
ATOM 810 C CA . ALA A 1 102 ? -0.374 -27.344 -7.742 1 91.38 102 ALA A CA 1
ATOM 811 C C . ALA A 1 102 ? -0.263 -27.125 -6.234 1 91.38 102 ALA A C 1
ATOM 813 O O . ALA A 1 102 ? -0.593 -26.062 -5.723 1 91.38 102 ALA A O 1
ATOM 814 N N . ILE A 1 103 ? 0.234 -28.078 -5.613 1 93.06 103 ILE A N 1
ATOM 815 C CA . ILE A 1 103 ? 0.403 -27.984 -4.164 1 93.06 103 ILE A CA 1
ATOM 816 C C . ILE A 1 103 ? 1.391 -26.875 -3.834 1 93.06 103 ILE A C 1
ATOM 818 O O . ILE A 1 103 ? 1.14 -26.062 -2.943 1 93.06 103 ILE A O 1
ATOM 822 N N . GLY A 1 104 ? 2.51 -26.828 -4.512 1 93.75 104 GLY A N 1
ATOM 823 C CA . GLY A 1 104 ? 3.48 -25.75 -4.32 1 93.75 104 GLY A CA 1
ATOM 824 C C . GLY A 1 104 ? 2.908 -24.375 -4.574 1 93.75 104 GLY A C 1
ATOM 825 O O . GLY A 1 104 ? 3.16 -23.438 -3.809 1 93.75 104 GLY A O 1
ATOM 826 N N . PHE A 1 105 ? 2.117 -24.344 -5.547 1 95.75 105 PHE A N 1
ATOM 827 C CA . PHE A 1 105 ? 1.548 -23.047 -5.914 1 95.75 105 PHE A CA 1
ATOM 828 C C . PHE A 1 105 ? 0.428 -22.656 -4.953 1 95.75 105 PHE A C 1
ATOM 830 O O . PHE A 1 105 ? 0.191 -21.469 -4.719 1 95.75 105 PHE A O 1
ATOM 837 N N . GLN A 1 106 ? -0.213 -23.609 -4.43 1 96.31 106 GLN A N 1
ATOM 838 C CA . GLN A 1 106 ? -1.187 -23.328 -3.379 1 96.31 106 GLN A CA 1
ATOM 839 C C . GLN A 1 106 ? -0.514 -22.719 -2.152 1 96.31 106 GLN A C 1
ATOM 841 O O . GLN A 1 106 ? -1.057 -21.812 -1.53 1 96.31 106 GLN A O 1
ATOM 846 N N . MET A 1 107 ? 0.616 -23.188 -1.858 1 96.94 107 MET A N 1
ATOM 847 C CA . MET A 1 107 ? 1.387 -22.641 -0.747 1 96.94 107 MET A CA 1
ATOM 848 C C . MET A 1 107 ? 1.781 -21.188 -1.021 1 96.94 107 MET A C 1
ATOM 850 O O . MET A 1 107 ? 1.725 -20.344 -0.126 1 96.94 107 MET A O 1
ATOM 854 N N . ILE A 1 108 ? 2.141 -20.984 -2.23 1 97.62 108 ILE A N 1
ATOM 855 C CA . ILE A 1 108 ? 2.518 -19.625 -2.629 1 97.62 108 ILE A CA 1
ATOM 856 C C . ILE A 1 108 ? 1.302 -18.719 -2.549 1 97.62 108 ILE A C 1
ATOM 858 O O . ILE A 1 108 ? 1.401 -17.578 -2.07 1 97.62 108 ILE A O 1
ATOM 862 N N . LEU A 1 109 ? 0.176 -19.188 -3.01 1 97.5 109 LEU A N 1
ATOM 863 C CA . LEU A 1 109 ? -1.062 -18.422 -2.908 1 97.5 109 LEU A CA 1
ATOM 864 C C . LEU A 1 109 ? -1.377 -18.094 -1.454 1 97.5 109 LEU A C 1
ATOM 866 O O . LEU A 1 109 ? -1.783 -16.969 -1.144 1 97.5 109 LEU A O 1
ATOM 870 N N . GLN A 1 110 ? -1.12 -19 -0.619 1 97.5 110 GLN A N 1
ATOM 871 C CA . GLN A 1 110 ? -1.355 -18.781 0.805 1 97.5 110 GLN A CA 1
ATOM 872 C C . GLN A 1 110 ? -0.422 -17.703 1.358 1 97.5 110 GLN A C 1
ATOM 874 O O . GLN A 1 110 ? -0.811 -16.938 2.232 1 97.5 110 GLN A O 1
ATOM 879 N N . GLN A 1 111 ? 0.741 -17.688 0.876 1 97.69 111 GLN A N 1
ATOM 880 C CA . GLN A 1 111 ? 1.669 -16.625 1.272 1 97.69 111 GLN A CA 1
ATOM 881 C C . GLN A 1 111 ? 1.152 -15.258 0.854 1 97.69 111 GLN A C 1
ATOM 883 O O . GLN A 1 111 ? 1.251 -14.297 1.615 1 97.69 111 GLN A O 1
ATOM 888 N N . PHE A 1 112 ? 0.629 -15.203 -0.351 1 97.75 112 PHE A N 1
ATOM 889 C CA . PHE A 1 112 ? 0.025 -13.953 -0.806 1 97.75 112 PHE A CA 1
ATOM 890 C C . PHE A 1 112 ? -1.129 -13.547 0.103 1 97.75 112 PHE A C 1
ATOM 892 O O . PHE A 1 112 ? -1.229 -12.391 0.507 1 97.75 112 PHE A O 1
ATOM 899 N N . LYS A 1 113 ? -1.94 -14.484 0.414 1 96.69 113 LYS A N 1
ATOM 900 C CA . LYS A 1 113 ? -3.096 -14.219 1.268 1 96.69 113 LYS A CA 1
ATOM 901 C C . LYS A 1 113 ? -2.658 -13.781 2.662 1 96.69 113 LYS A C 1
ATOM 903 O O . LYS A 1 113 ? -3.307 -12.938 3.285 1 96.69 113 LYS A O 1
ATOM 908 N N . GLN A 1 114 ? -1.576 -14.312 3.045 1 97.38 114 GLN A N 1
ATOM 909 C CA . GLN A 1 114 ? -1.05 -13.961 4.359 1 97.38 114 GLN A CA 1
ATOM 910 C C . GLN A 1 114 ? -0.63 -12.492 4.406 1 97.38 114 GLN A C 1
ATOM 912 O O . GLN A 1 114 ? -0.773 -11.836 5.438 1 97.38 114 GLN A O 1
ATOM 917 N N . VAL A 1 115 ? -0.109 -11.984 3.357 1 97.06 115 VAL A N 1
ATOM 918 C CA . VAL A 1 115 ? 0.261 -10.578 3.293 1 97.06 115 VAL A CA 1
ATOM 919 C C . VAL A 1 115 ? -0.97 -9.703 3.535 1 97.06 115 VAL A C 1
ATOM 921 O O . VAL A 1 115 ? -0.903 -8.711 4.262 1 97.06 115 VAL A O 1
ATOM 924 N N . PHE A 1 116 ? -2.09 -10.078 2.961 1 96.69 116 PHE A N 1
ATOM 925 C CA . PHE A 1 116 ? -3.342 -9.359 3.176 1 96.69 116 PHE A CA 1
ATOM 926 C C . PHE A 1 116 ? -3.75 -9.406 4.645 1 96.69 116 PHE A C 1
ATOM 928 O O . PHE A 1 116 ? -4.082 -8.383 5.234 1 96.69 116 PHE A O 1
ATOM 935 N N . GLU A 1 117 ? -3.633 -10.547 5.191 1 96 117 GLU A N 1
ATOM 936 C CA . GLU A 1 117 ? -4.043 -10.742 6.578 1 96 117 GLU A CA 1
ATOM 937 C C . GLU A 1 117 ? -3.166 -9.93 7.531 1 96 117 GLU A C 1
ATOM 939 O O . GLU A 1 117 ? -3.662 -9.352 8.5 1 96 117 GLU A O 1
ATOM 944 N N . ASP A 1 118 ? -1.934 -9.93 7.242 1 95.5 118 ASP A N 1
ATOM 945 C CA . ASP A 1 118 ? -0.987 -9.188 8.07 1 95.5 118 ASP A CA 1
ATOM 946 C C . ASP A 1 118 ? -1.308 -7.695 8.062 1 95.5 118 ASP A C 1
ATOM 948 O O . ASP A 1 118 ? -0.954 -6.977 9 1 95.5 118 ASP A O 1
ATOM 952 N N . LYS A 1 119 ? -1.976 -7.281 7.012 1 93.5 119 LYS A N 1
ATOM 953 C CA . LYS A 1 119 ? -2.334 -5.871 6.895 1 93.5 119 LYS A CA 1
ATOM 954 C C . LYS A 1 119 ? -3.771 -5.629 7.34 1 93.5 119 LYS A C 1
ATOM 956 O O . LYS A 1 119 ? -4.316 -4.543 7.137 1 93.5 119 LYS A O 1
ATOM 961 N N . GLY A 1 120 ? -4.391 -6.688 7.82 1 93.94 120 GLY A N 1
ATOM 962 C CA . GLY A 1 120 ? -5.73 -6.582 8.383 1 93.94 120 GLY A CA 1
ATOM 963 C C . GLY A 1 120 ? -6.828 -6.777 7.355 1 93.94 120 GLY A C 1
ATOM 964 O O . GLY A 1 120 ? -8.008 -6.574 7.652 1 93.94 120 GLY A O 1
ATOM 965 N N . VAL A 1 121 ? -6.438 -7.078 6.188 1 94.88 121 VAL A N 1
ATOM 966 C CA . VAL A 1 121 ? -7.414 -7.32 5.129 1 94.88 121 VAL A CA 1
ATOM 967 C C . VAL A 1 121 ? -7.828 -8.789 5.137 1 94.88 121 VAL A C 1
ATOM 969 O O . VAL A 1 121 ? -6.984 -9.68 5.02 1 94.88 121 VAL A O 1
ATOM 972 N N . VAL A 1 122 ? -9.156 -8.984 5.219 1 94.88 122 VAL A N 1
ATOM 973 C CA . VAL A 1 122 ? -9.633 -10.359 5.32 1 94.88 122 VAL A CA 1
ATOM 974 C C . VAL A 1 122 ? -10.758 -10.602 4.316 1 94.88 122 VAL A C 1
ATOM 976 O O . VAL A 1 122 ? -11.617 -9.734 4.121 1 94.88 122 VAL A O 1
ATOM 979 N N . GLU A 1 123 ? -10.625 -11.781 3.738 1 94.5 123 GLU A N 1
ATOM 980 C CA . GLU A 1 123 ? -11.703 -12.203 2.857 1 94.5 123 GLU A CA 1
ATOM 981 C C . GLU A 1 123 ? -12.914 -12.68 3.656 1 94.5 123 GLU A C 1
ATOM 983 O O . GLU A 1 123 ? -12.766 -13.172 4.773 1 94.5 123 GLU A O 1
ATOM 988 N N . TYR A 1 124 ? -14.102 -12.406 3.117 1 94.19 124 TYR A N 1
ATOM 989 C CA . TYR A 1 124 ? -15.281 -12.961 3.764 1 94.19 124 TYR A CA 1
ATOM 990 C C . TYR A 1 124 ? -16.125 -13.766 2.771 1 94.19 124 TYR A C 1
ATOM 992 O O . TYR A 1 124 ? -16.109 -13.477 1.572 1 94.19 124 TYR A O 1
ATOM 1000 N N . SER A 1 125 ? -16.797 -14.836 3.273 1 91.75 125 SER A N 1
ATOM 1001 C CA . SER A 1 125 ? -17.656 -15.703 2.469 1 91.75 125 SER A CA 1
ATOM 1002 C C . SER A 1 125 ? -19.078 -15.172 2.387 1 91.75 125 SER A C 1
ATOM 1004 O O . SER A 1 125 ? -19.609 -14.664 3.375 1 91.75 125 SER A O 1
ATOM 1006 N N . SER A 1 126 ? -19.609 -15.289 1.2 1 95.25 126 SER A N 1
ATOM 1007 C CA . SER A 1 126 ? -20.938 -14.719 1.005 1 95.25 126 SER A CA 1
ATOM 1008 C C . SER A 1 126 ? -21.953 -15.789 0.647 1 95.25 126 SER A C 1
ATOM 1010 O O . SER A 1 126 ? -23.156 -15.633 0.912 1 95.25 126 SER A O 1
ATOM 1012 N N . LYS A 1 127 ? -21.516 -16.844 0.007 1 94.88 127 LYS A N 1
ATOM 1013 C CA . LYS A 1 127 ? -22.469 -17.859 -0.445 1 94.88 127 LYS A CA 1
ATOM 1014 C C . LYS A 1 127 ? -23.266 -18.438 0.727 1 94.88 127 LYS A C 1
ATOM 1016 O O . LYS A 1 127 ? -22.688 -18.828 1.742 1 94.88 127 LYS A O 1
ATOM 1021 N N . GLY A 1 128 ? -24.516 -18.484 0.556 1 94.62 128 GLY A N 1
ATOM 1022 C CA . GLY A 1 128 ? -25.375 -19.047 1.58 1 94.62 128 GLY A CA 1
ATOM 1023 C C . GLY A 1 128 ? -25.812 -18.031 2.625 1 94.62 128 GLY A C 1
ATOM 1024 O O . GLY A 1 128 ? -26.719 -18.281 3.416 1 94.62 128 GLY A O 1
ATOM 1025 N N . GLU A 1 129 ? -25.25 -16.922 2.658 1 95.81 129 GLU A N 1
ATOM 1026 C CA . GLU A 1 129 ? -25.578 -15.852 3.596 1 95.81 129 GLU A CA 1
ATOM 1027 C C . GLU A 1 129 ? -26.703 -14.969 3.053 1 95.81 129 GLU A C 1
ATOM 1029 O O . GLU A 1 129 ? -27.094 -15.094 1.891 1 95.81 129 GLU A O 1
ATOM 1034 N N . LEU A 1 130 ? -27.125 -14.125 4.004 1 96.62 130 LEU A N 1
ATOM 1035 C CA . LEU A 1 130 ? -28.125 -13.141 3.586 1 96.62 130 LEU A CA 1
ATOM 1036 C C . LEU A 1 130 ? -27.453 -11.93 2.943 1 96.62 130 LEU A C 1
ATOM 1038 O O . LEU A 1 130 ? -26.391 -11.484 3.402 1 96.62 130 LEU A O 1
ATOM 1042 N N . PHE A 1 131 ? -28.203 -11.414 2.018 1 97.69 131 PHE A N 1
ATOM 1043 C CA . PHE A 1 131 ? -27.703 -10.258 1.292 1 97.69 131 PHE A CA 1
ATOM 1044 C C . PHE A 1 131 ? -27.562 -9.055 2.221 1 97.69 131 PHE A C 1
ATOM 1046 O O . PHE A 1 131 ? -28.469 -8.742 2.984 1 97.69 131 PHE A O 1
ATOM 1053 N N . ASN A 1 132 ? -26.422 -8.477 2.207 1 96.88 132 ASN A N 1
ATOM 1054 C CA . ASN A 1 132 ? -26.109 -7.242 2.914 1 96.88 132 ASN A CA 1
ATOM 1055 C C . ASN A 1 132 ? -25.562 -6.18 1.968 1 96.88 132 ASN A C 1
ATOM 1057 O O . ASN A 1 132 ? -24.438 -6.301 1.475 1 96.88 132 ASN A O 1
ATOM 1061 N N . PRO A 1 133 ? -26.281 -5.102 1.782 1 95.5 133 PRO A N 1
ATOM 1062 C CA . PRO A 1 133 ? -25.875 -4.098 0.798 1 95.5 133 PRO A CA 1
ATOM 1063 C C . PRO A 1 133 ? -24.531 -3.447 1.136 1 95.5 133 PRO A C 1
ATOM 1065 O O . PRO A 1 133 ? -23.891 -2.857 0.263 1 95.5 133 PRO A O 1
ATOM 1068 N N . TYR A 1 134 ? -24.188 -3.58 2.33 1 96 134 TYR A N 1
ATOM 1069 C CA . TYR A 1 134 ? -22.922 -3.01 2.75 1 96 134 TYR A CA 1
ATOM 1070 C C . TYR A 1 134 ? -21.75 -3.908 2.342 1 96 134 TYR A C 1
ATOM 1072 O O . TYR A 1 134 ? -20.641 -3.428 2.105 1 96 134 TYR A O 1
ATOM 1080 N N . LEU A 1 135 ? -21.969 -5.152 2.182 1 97 135 LEU A N 1
ATOM 1081 C CA . LEU A 1 135 ? -20.922 -6.129 1.946 1 97 135 LEU A CA 1
ATOM 1082 C C . LEU A 1 135 ? -21.047 -6.746 0.558 1 97 135 LEU A C 1
ATOM 1084 O O . LEU A 1 135 ? -20.094 -7.363 0.058 1 97 135 LEU A O 1
ATOM 1088 N N . HIS A 1 136 ? -22.219 -6.555 0.011 1 97.81 136 HIS A N 1
ATOM 1089 C CA . HIS A 1 136 ? -22.516 -7.305 -1.209 1 97.81 136 HIS A CA 1
ATOM 1090 C C . HIS A 1 136 ? -23.062 -6.391 -2.299 1 97.81 136 HIS A C 1
ATOM 1092 O O . HIS A 1 136 ? -23.719 -5.395 -2.004 1 97.81 136 HIS A O 1
ATOM 1098 N N . GLU A 1 137 ? -22.75 -6.68 -3.512 1 97.44 137 GLU A N 1
ATOM 1099 C CA . GLU A 1 137 ? -23.359 -6.117 -4.711 1 97.44 137 GLU A CA 1
ATOM 1100 C C . GLU A 1 137 ? -24.094 -7.188 -5.516 1 97.44 137 GLU A C 1
ATOM 1102 O O . GLU A 1 137 ? -23.469 -8.148 -5.988 1 97.44 137 GLU A O 1
ATOM 1107 N N . ALA A 1 138 ? -25.312 -7.031 -5.75 1 97.06 138 ALA A N 1
ATOM 1108 C CA . ALA A 1 138 ? -26.078 -7.996 -6.527 1 97.06 138 ALA A CA 1
ATOM 1109 C C . ALA A 1 138 ? -25.906 -7.766 -8.023 1 97.06 138 ALA A C 1
ATOM 1111 O O . ALA A 1 138 ? -26.359 -6.754 -8.562 1 97.06 138 ALA A O 1
ATOM 1112 N N . VAL A 1 139 ? -25.281 -8.648 -8.672 1 96.75 139 VAL A N 1
ATOM 1113 C CA . VAL A 1 139 ? -25.047 -8.5 -10.102 1 96.75 139 VAL A CA 1
ATOM 1114 C C . VAL A 1 139 ? -26.062 -9.328 -10.883 1 96.75 139 VAL A C 1
ATOM 1116 O O . VAL A 1 139 ? -26.328 -9.055 -12.062 1 96.75 139 VAL A O 1
ATOM 1119 N N . GLU A 1 140 ? -26.547 -10.391 -10.289 1 96.5 140 GLU A N 1
ATOM 1120 C CA . GLU A 1 140 ? -27.578 -11.234 -10.875 1 96.5 140 GLU A CA 1
ATOM 1121 C C . GLU A 1 140 ? -28.656 -11.578 -9.859 1 96.5 140 GLU A C 1
ATOM 1123 O O . GLU A 1 140 ? -28.391 -11.672 -8.656 1 96.5 140 GLU A O 1
ATOM 1128 N N . ILE A 1 141 ? -29.828 -11.719 -10.367 1 95.25 141 ILE A N 1
ATOM 1129 C CA . ILE A 1 141 ? -30.969 -12.117 -9.539 1 95.25 141 ILE A CA 1
ATOM 1130 C C . ILE A 1 141 ? -31.594 -13.383 -10.109 1 95.25 141 ILE A C 1
ATOM 1132 O O . ILE A 1 141 ? -31.766 -13.508 -11.328 1 95.25 141 ILE A O 1
ATOM 1136 N N . GLU A 1 142 ? -31.75 -14.281 -9.258 1 95.06 142 GLU A N 1
ATOM 1137 C CA . GLU A 1 142 ? -32.406 -15.508 -9.68 1 95.06 142 GLU A CA 1
ATOM 1138 C C . GLU A 1 142 ? -33.75 -15.688 -8.961 1 95.06 142 GLU A C 1
ATOM 1140 O O . GLU A 1 142 ? -33.812 -15.695 -7.73 1 95.06 142 GLU A O 1
ATOM 1145 N N . GLU A 1 143 ? -34.781 -15.867 -9.789 1 93.94 143 GLU A N 1
ATOM 1146 C CA . GLU A 1 143 ? -36.094 -16.125 -9.211 1 93.94 143 GLU A CA 1
ATOM 1147 C C . GLU A 1 143 ? -36.25 -17.594 -8.82 1 93.94 143 GLU A C 1
ATOM 1149 O O . GLU A 1 143 ? -36.031 -18.484 -9.641 1 93.94 143 GLU A O 1
ATOM 1154 N N . THR A 1 144 ? -36.5 -17.734 -7.566 1 91.38 144 THR A N 1
ATOM 1155 C CA . THR A 1 144 ? -36.656 -19.109 -7.098 1 91.38 144 THR A CA 1
ATOM 1156 C C . THR A 1 144 ? -37.625 -19.172 -5.906 1 91.38 144 THR A C 1
ATOM 1158 O O . THR A 1 144 ? -37.719 -18.203 -5.145 1 91.38 144 THR A O 1
ATOM 1161 N N . THR A 1 145 ? -38.344 -20.281 -5.793 1 90.06 145 THR A N 1
ATOM 1162 C CA . THR A 1 145 ? -39.25 -20.484 -4.66 1 90.06 145 THR A CA 1
ATOM 1163 C C . THR A 1 145 ? -38.625 -21.438 -3.645 1 90.06 145 THR A C 1
ATOM 1165 O O . THR A 1 145 ? -39.125 -21.578 -2.527 1 90.06 145 THR A O 1
ATOM 1168 N N . ASP A 1 146 ? -37.5 -21.953 -3.975 1 92.12 146 ASP A N 1
ATOM 1169 C CA . ASP A 1 146 ? -36.875 -23.016 -3.186 1 92.12 146 ASP A CA 1
ATOM 1170 C C . ASP A 1 146 ? -35.969 -22.438 -2.102 1 92.12 146 ASP A C 1
ATOM 1172 O O . ASP A 1 146 ? -35.656 -23.109 -1.112 1 92.12 146 ASP A O 1
ATOM 1176 N N . ILE A 1 147 ? -35.5 -21.219 -2.293 1 91 147 ILE A N 1
ATOM 1177 C CA . ILE A 1 147 ? -34.562 -20.594 -1.388 1 91 147 ILE A CA 1
ATOM 1178 C C . ILE A 1 147 ? -35.125 -19.266 -0.88 1 91 147 ILE A C 1
ATOM 1180 O O . ILE A 1 147 ? -35.75 -18.516 -1.637 1 91 147 ILE A O 1
ATOM 1184 N N . PRO A 1 148 ? -34.906 -19.078 0.381 1 93.19 148 PRO A N 1
ATOM 1185 C CA . PRO A 1 148 ? -35.406 -17.812 0.922 1 93.19 148 PRO A CA 1
ATOM 1186 C C . PRO A 1 148 ? -34.875 -16.594 0.169 1 93.19 148 PRO A C 1
ATOM 1188 O O . PRO A 1 148 ? -33.719 -16.562 -0.248 1 93.19 148 PRO A O 1
ATOM 1191 N N . GLU A 1 149 ? -35.781 -15.648 0.056 1 93.25 149 GLU A N 1
ATOM 1192 C CA . GLU A 1 149 ? -35.406 -14.398 -0.61 1 93.25 149 GLU A CA 1
ATOM 1193 C C . GLU A 1 149 ? -34.25 -13.703 0.095 1 93.25 149 GLU A C 1
ATOM 1195 O O . GLU A 1 149 ? -34.188 -13.68 1.326 1 93.25 149 GLU A O 1
ATOM 1200 N N . GLY A 1 150 ? -33.406 -13.164 -0.729 1 95.31 150 GLY A N 1
ATOM 1201 C CA . GLY A 1 150 ? -32.281 -12.438 -0.174 1 95.31 150 GLY A CA 1
ATOM 1202 C C . GLY A 1 150 ? -31.062 -13.312 0.088 1 95.31 150 GLY A C 1
ATOM 1203 O O . GLY A 1 150 ? -29.984 -12.805 0.448 1 95.31 150 GLY A O 1
ATOM 1204 N N . THR A 1 151 ? -31.234 -14.602 -0.077 1 96.75 151 THR A N 1
ATOM 1205 C CA . THR A 1 151 ? -30.109 -15.516 0.125 1 96.75 151 THR A CA 1
ATOM 1206 C C . THR A 1 151 ? -29.156 -15.461 -1.057 1 96.75 151 THR A C 1
ATOM 1208 O O . THR A 1 151 ? -29.578 -15.422 -2.213 1 96.75 151 THR A O 1
ATOM 1211 N N . ILE A 1 152 ? -27.922 -15.43 -0.723 1 97.56 152 ILE A N 1
ATOM 1212 C CA . ILE A 1 152 ? -26.906 -15.398 -1.771 1 97.56 152 ILE A CA 1
ATOM 1213 C C . ILE A 1 152 ? -26.672 -16.797 -2.316 1 97.56 152 ILE A C 1
ATOM 1215 O O . ILE A 1 152 ? -26.266 -17.703 -1.579 1 97.56 152 ILE A O 1
ATOM 1219 N N . LEU A 1 153 ? -26.875 -16.969 -3.617 1 96.44 153 LEU A N 1
ATOM 1220 C CA . LEU A 1 153 ? -26.828 -18.281 -4.258 1 96.44 153 LEU A CA 1
ATOM 1221 C C . LEU A 1 153 ? -25.406 -18.578 -4.762 1 96.44 153 LEU A C 1
ATOM 1223 O O . LEU A 1 153 ? -24.969 -19.719 -4.742 1 96.44 153 LEU A O 1
ATOM 1227 N N . GLU A 1 154 ? -24.812 -17.531 -5.262 1 95.88 154 GLU A N 1
ATOM 1228 C CA . GLU A 1 154 ? -23.484 -17.672 -5.859 1 95.88 154 GLU A CA 1
ATOM 1229 C C . GLU A 1 154 ? -22.641 -16.422 -5.621 1 95.88 154 GLU A C 1
ATOM 1231 O O . GLU A 1 154 ? -23.172 -15.305 -5.578 1 95.88 154 GLU A O 1
ATOM 1236 N N . GLU A 1 155 ? -21.422 -16.719 -5.48 1 95.56 155 GLU A N 1
ATOM 1237 C CA . GLU A 1 155 ? -20.438 -15.641 -5.355 1 95.56 155 GLU A CA 1
ATOM 1238 C C . GLU A 1 155 ? -19.531 -15.57 -6.586 1 95.56 155 GLU A C 1
ATOM 1240 O O . GLU A 1 155 ? -18.812 -16.516 -6.883 1 95.56 155 GLU A O 1
ATOM 1245 N N . PHE A 1 156 ? -19.609 -14.477 -7.32 1 92.69 156 PHE A N 1
ATOM 1246 C CA . PHE A 1 156 ? -18.812 -14.305 -8.523 1 92.69 156 PHE A CA 1
ATOM 1247 C C . PHE A 1 156 ? -17.438 -13.75 -8.18 1 92.69 156 PHE A C 1
ATOM 1249 O O . PHE A 1 156 ? -16.438 -14.141 -8.781 1 92.69 156 PHE A O 1
ATOM 1256 N N . THR A 1 157 ? -17.484 -12.766 -7.309 1 92.94 157 THR A N 1
ATOM 1257 C CA . THR A 1 157 ? -16.234 -12.164 -6.824 1 92.94 157 THR A CA 1
ATOM 1258 C C . THR A 1 157 ? -16.234 -12.078 -5.301 1 92.94 157 THR A C 1
ATOM 1260 O O . THR A 1 157 ? -17.234 -11.68 -4.695 1 92.94 157 THR A O 1
ATOM 1263 N N . LYS A 1 158 ? -15.109 -12.453 -4.746 1 93.88 158 LYS A N 1
ATOM 1264 C CA . LYS A 1 158 ? -14.992 -12.445 -3.291 1 93.88 158 LYS A CA 1
ATOM 1265 C C . LYS A 1 158 ? -14.898 -11.016 -2.76 1 93.88 158 LYS A C 1
ATOM 1267 O O . LYS A 1 158 ? -14.352 -10.133 -3.43 1 93.88 158 LYS A O 1
ATOM 1272 N N . GLY A 1 159 ? -15.453 -10.805 -1.544 1 96.44 159 GLY A N 1
ATOM 1273 C CA . GLY A 1 159 ? -15.305 -9.531 -0.856 1 96.44 159 GLY A CA 1
ATOM 1274 C C . GLY A 1 159 ? -14.172 -9.523 0.153 1 96.44 159 GLY A C 1
ATOM 1275 O O . GLY A 1 159 ? -13.727 -10.578 0.605 1 96.44 159 GLY A O 1
ATOM 1276 N N . TYR A 1 160 ? -13.703 -8.328 0.41 1 96.94 160 TYR A N 1
ATOM 1277 C CA . TYR A 1 160 ? -12.625 -8.117 1.373 1 96.94 160 TYR A CA 1
ATOM 1278 C C . TYR A 1 160 ? -12.945 -6.957 2.307 1 96.94 160 TYR A C 1
ATOM 1280 O O . TYR A 1 160 ? -13.617 -5.996 1.907 1 96.94 160 TYR A O 1
ATOM 1288 N N . LYS A 1 161 ? -12.492 -7.148 3.523 1 96.12 161 LYS A N 1
ATOM 1289 C CA . LYS A 1 161 ? -12.789 -6.086 4.48 1 96.12 161 LYS A CA 1
ATOM 1290 C C . LYS A 1 161 ? -11.625 -5.891 5.453 1 96.12 161 LYS A C 1
ATOM 1292 O O . LYS A 1 161 ? -10.781 -6.773 5.613 1 96.12 161 LYS A O 1
ATOM 1297 N N . ILE A 1 162 ? -11.562 -4.715 6.016 1 93.12 162 ILE A N 1
ATOM 1298 C CA . ILE A 1 162 ? -10.719 -4.387 7.164 1 93.12 162 ILE A CA 1
ATOM 1299 C C . ILE A 1 162 ? -11.594 -4.074 8.375 1 93.12 162 ILE A C 1
ATOM 1301 O O . ILE A 1 162 ? -12.328 -3.08 8.375 1 93.12 162 ILE A O 1
ATOM 1305 N N . GLY A 1 163 ? -11.461 -4.875 9.359 1 90.38 163 GLY A N 1
ATOM 1306 C CA . GLY A 1 163 ? -12.477 -4.762 10.398 1 90.38 163 GLY A CA 1
ATOM 1307 C C . GLY A 1 163 ? -13.891 -4.938 9.875 1 90.38 163 GLY A C 1
ATOM 1308 O O . GLY A 1 163 ? -14.203 -5.957 9.258 1 90.38 163 GLY A O 1
ATOM 1309 N N . ASP A 1 164 ? -14.609 -3.869 9.977 1 91.75 164 ASP A N 1
ATOM 1310 C CA . ASP A 1 164 ? -15.992 -3.945 9.508 1 91.75 164 ASP A CA 1
ATOM 1311 C C . ASP A 1 164 ? -16.172 -3.146 8.219 1 91.75 164 ASP A C 1
ATOM 1313 O O . ASP A 1 164 ? -17.266 -3.146 7.633 1 91.75 164 ASP A O 1
ATOM 1317 N N . ARG A 1 165 ? -15.18 -2.654 7.734 1 93.31 165 ARG A N 1
ATOM 1318 C CA . ARG A 1 165 ? -15.258 -1.814 6.543 1 93.31 165 ARG A CA 1
ATOM 1319 C C . ARG A 1 165 ? -14.875 -2.6 5.293 1 93.31 165 ARG A C 1
ATOM 1321 O O . ARG A 1 165 ? -13.742 -3.074 5.176 1 93.31 165 ARG A O 1
ATOM 1328 N N . PRO A 1 166 ? -15.844 -2.666 4.414 1 95.38 166 PRO A N 1
ATOM 1329 C CA . PRO A 1 166 ? -15.484 -3.35 3.17 1 95.38 166 PRO A CA 1
ATOM 1330 C C . PRO A 1 166 ? -14.531 -2.531 2.299 1 95.38 166 PRO A C 1
ATOM 1332 O O . PRO A 1 166 ? -14.719 -1.321 2.145 1 95.38 166 PRO A O 1
ATOM 1335 N N . ILE A 1 167 ? -13.508 -3.135 1.851 1 93.94 167 ILE A N 1
ATOM 1336 C CA . ILE A 1 167 ? -12.633 -2.457 0.898 1 93.94 167 ILE A CA 1
ATOM 1337 C C . ILE A 1 167 ? -12.984 -2.893 -0.523 1 93.94 167 ILE A C 1
ATOM 1339 O O . ILE A 1 167 ? -12.633 -2.211 -1.491 1 93.94 167 ILE A O 1
ATOM 1343 N N . ARG A 1 168 ? -13.539 -4.016 -0.631 1 95.25 168 ARG A N 1
ATOM 1344 C CA . ARG A 1 168 ? -14.172 -4.5 -1.854 1 95.25 168 ARG A CA 1
ATOM 1345 C C . ARG A 1 168 ? -15.414 -5.336 -1.537 1 95.25 168 ARG A C 1
ATOM 1347 O O . ARG A 1 168 ? -15.328 -6.316 -0.794 1 95.25 168 ARG A O 1
ATOM 1354 N N . VAL A 1 169 ? -16.453 -4.992 -2.152 1 96.69 169 VAL A N 1
ATOM 1355 C CA . VAL A 1 169 ? -17.688 -5.727 -1.892 1 96.69 169 VAL A CA 1
ATOM 1356 C C . VAL A 1 169 ? -17.719 -6.984 -2.756 1 96.69 169 VAL A C 1
ATOM 1358 O O . VAL A 1 169 ? -17.188 -7.004 -3.863 1 96.69 169 VAL A O 1
ATOM 1361 N N . ALA A 1 170 ? -18.391 -7.984 -2.219 1 97.38 170 ALA A N 1
ATOM 1362 C CA . ALA A 1 170 ? -18.562 -9.219 -2.982 1 97.38 170 ALA A CA 1
ATOM 1363 C C . ALA A 1 170 ? -19.656 -9.055 -4.039 1 97.38 170 ALA A C 1
ATOM 1365 O O . ALA A 1 170 ? -20.688 -8.422 -3.789 1 97.38 170 ALA A O 1
ATOM 1366 N N . LYS A 1 171 ? -19.359 -9.484 -5.223 1 97.19 171 LYS A N 1
ATOM 1367 C CA . LYS A 1 171 ? -20.391 -9.555 -6.254 1 97.19 171 LYS A CA 1
ATOM 1368 C C . LYS A 1 171 ? -21.125 -10.898 -6.207 1 97.19 171 LYS A C 1
ATOM 1370 O O . LYS A 1 171 ? -20.5 -11.953 -6.309 1 97.19 171 LYS A O 1
ATOM 1375 N N . VAL A 1 172 ? -22.422 -10.805 -6.168 1 97.88 172 VAL A N 1
ATOM 1376 C CA . VAL A 1 172 ? -23.125 -12.039 -5.832 1 97.88 172 VAL A CA 1
ATOM 1377 C C . VAL A 1 172 ? -24.406 -12.148 -6.664 1 97.88 172 VAL A C 1
ATOM 1379 O O . VAL A 1 172 ? -24.828 -11.18 -7.301 1 97.88 172 VAL A O 1
ATOM 1382 N N . LYS A 1 173 ? -24.906 -13.406 -6.699 1 97.75 173 LYS A N 1
ATOM 1383 C CA . LYS A 1 173 ? -26.25 -13.727 -7.191 1 97.75 173 LYS A CA 1
ATOM 1384 C C . LYS A 1 173 ? -27.219 -13.938 -6.039 1 97.75 173 LYS A C 1
ATOM 1386 O O . LYS A 1 173 ? -26.969 -14.734 -5.133 1 97.75 173 LYS A O 1
ATOM 1391 N N . VAL A 1 174 ? -28.344 -13.266 -6.156 1 97.44 174 VAL A N 1
ATOM 1392 C CA . VAL A 1 174 ? -29.266 -13.281 -5.023 1 97.44 174 VAL A CA 1
ATOM 1393 C C . VAL A 1 174 ? -30.594 -13.93 -5.438 1 97.44 174 VAL A C 1
ATOM 1395 O O . VAL A 1 174 ? -31.047 -13.75 -6.566 1 97.44 174 VAL A O 1
ATOM 1398 N N . ALA A 1 175 ? -31.188 -14.609 -4.488 1 96.44 175 ALA A N 1
ATOM 1399 C CA . ALA A 1 175 ? -32.5 -15.227 -4.695 1 96.44 175 ALA A CA 1
ATOM 1400 C C . ALA A 1 175 ? -33.625 -14.219 -4.48 1 96.44 175 ALA A C 1
ATOM 1402 O O . ALA A 1 175 ? -33.562 -13.414 -3.547 1 96.44 175 ALA A O 1
ATOM 1403 N N . LYS A 1 176 ? -34.531 -14.289 -5.332 1 94.44 176 LYS A N 1
ATOM 1404 C CA . LYS A 1 176 ? -35.75 -13.484 -5.211 1 94.44 176 LYS A CA 1
ATOM 1405 C C . LYS A 1 176 ? -37 -14.328 -5.496 1 94.44 176 LYS A C 1
ATOM 1407 O O . LYS A 1 176 ? -36.969 -15.211 -6.359 1 94.44 176 LYS A O 1
ATOM 1412 N N . PHE A 1 177 ? -38.062 -14.055 -4.82 1 91.94 177 PHE A N 1
ATOM 1413 C CA . PHE A 1 177 ? -39.312 -14.734 -5.102 1 91.94 177 PHE A CA 1
ATOM 1414 C C . PHE A 1 177 ? -39.906 -14.211 -6.398 1 91.94 177 PHE A C 1
ATOM 1416 O O . PHE A 1 177 ? -39.875 -13.008 -6.672 1 91.94 177 PHE A O 1
ATOM 1423 N N . PRO A 1 178 ? -40.438 -15.156 -7.168 1 88.62 178 PRO A N 1
ATOM 1424 C CA . PRO A 1 178 ? -41.094 -14.703 -8.406 1 88.62 178 PRO A CA 1
ATOM 1425 C C . PRO A 1 178 ? -42.281 -13.789 -8.141 1 88.62 178 PRO A C 1
ATOM 1427 O O . PRO A 1 178 ? -43 -13.969 -7.148 1 88.62 178 PRO A O 1
ATOM 1430 N N . THR A 1 179 ? -42.281 -12.617 -8.68 1 77.5 179 THR A N 1
ATOM 1431 C CA . THR A 1 179 ? -43.406 -11.719 -8.523 1 77.5 179 THR A CA 1
ATOM 1432 C C . THR A 1 179 ? -44.625 -12.219 -9.328 1 77.5 179 THR A C 1
ATOM 1434 O O . THR A 1 179 ? -44.469 -12.695 -10.453 1 77.5 179 THR A O 1
ATOM 1437 N N . LYS A 1 180 ? -45.719 -12.695 -8.781 1 61.16 180 LYS A N 1
ATOM 1438 C CA . LYS A 1 180 ? -46.938 -13.008 -9.508 1 61.16 180 LYS A CA 1
ATOM 1439 C C . LYS A 1 180 ? -47.25 -11.93 -10.539 1 61.16 180 LYS A C 1
ATOM 1441 O O . LYS A 1 180 ? -47.312 -10.742 -10.203 1 61.16 180 LYS A O 1
ATOM 1446 N N . GLY A 1 181 ? -46.844 -12.148 -11.773 1 54.38 181 GLY A N 1
ATOM 1447 C CA . GLY A 1 181 ? -47.438 -11.266 -12.766 1 54.38 181 GLY A CA 1
ATOM 1448 C C . GLY A 1 181 ? -48.906 -11 -12.508 1 54.38 181 GLY A C 1
ATOM 1449 O O . GLY A 1 181 ? -49.594 -11.781 -11.852 1 54.38 181 GLY A O 1
ATOM 1450 N N . ASN A 1 182 ? -49.312 -9.812 -12.25 1 48.12 182 ASN A N 1
ATOM 1451 C CA . ASN A 1 182 ? -50.75 -9.445 -12.312 1 48.12 182 ASN A CA 1
ATOM 1452 C C . ASN A 1 182 ? -51.438 -10.172 -13.445 1 48.12 182 ASN A C 1
ATOM 1454 O O . ASN A 1 182 ? -51.094 -9.992 -14.617 1 48.12 182 ASN A O 1
ATOM 1458 N N . ASN A 1 183 ? -51.875 -11.469 -13.242 1 44.94 183 ASN A N 1
ATOM 1459 C CA . ASN A 1 183 ? -52.906 -12 -14.117 1 44.94 183 ASN A CA 1
ATOM 1460 C C . ASN A 1 183 ? -54 -10.953 -14.406 1 44.94 183 ASN A C 1
ATOM 1462 O O . ASN A 1 183 ? -54.656 -10.477 -13.492 1 44.94 183 ASN A O 1
ATOM 1466 N N . ASP A 1 184 ? -53.875 -10.055 -15.422 1 44.44 184 ASP A N 1
ATOM 1467 C CA . ASP A 1 184 ? -55 -9.328 -16.016 1 44.44 184 ASP A CA 1
ATOM 1468 C C . ASP A 1 184 ? -56.188 -10.25 -16.234 1 44.44 184 ASP A C 1
ATOM 1470 O O . ASP A 1 184 ? -56.125 -11.156 -17.078 1 44.44 184 ASP A O 1
ATOM 1474 N N . SER A 1 185 ? -56.781 -10.773 -15.172 1 44.31 185 SER A N 1
ATOM 1475 C CA . SER A 1 185 ? -58.125 -11.391 -15.242 1 44.31 185 SER A CA 1
ATOM 1476 C C . SER A 1 185 ? -59.062 -10.562 -16.094 1 44.31 185 SER A C 1
ATOM 1478 O O . SER A 1 185 ? -59.562 -9.523 -15.656 1 44.31 185 SER A O 1
ATOM 1480 N N . ASN A 1 186 ? -58.75 -10.312 -17.391 1 41.84 186 ASN A N 1
ATOM 1481 C CA . ASN A 1 186 ? -59.812 -9.891 -18.297 1 41.84 186 ASN A CA 1
ATOM 1482 C C . ASN A 1 186 ? -60.938 -10.898 -18.328 1 41.84 186 ASN A C 1
ATOM 1484 O O . ASN A 1 186 ? -60.844 -11.953 -18.969 1 41.84 186 ASN A O 1
ATOM 1488 N N . GLU A 1 187 ? -61.594 -11.195 -17.25 1 39.97 187 GLU A N 1
ATOM 1489 C CA . GLU A 1 187 ? -62.906 -11.789 -17.328 1 39.97 187 GLU A CA 1
ATOM 1490 C C . GLU A 1 187 ? -63.812 -11.023 -18.281 1 39.97 187 GLU A C 1
ATOM 1492 O O . GLU A 1 187 ? -64.062 -9.828 -18.109 1 39.97 187 GLU A O 1
ATOM 1497 N N . GLU A 1 188 ? -63.969 -11.398 -19.547 1 33.72 188 GLU A N 1
ATOM 1498 C CA . GLU A 1 188 ? -64.938 -11.008 -20.562 1 33.72 188 GLU A CA 1
ATOM 1499 C C . GLU A 1 188 ? -66.375 -11.109 -20.031 1 33.72 188 GLU A C 1
ATOM 1501 O O . GLU A 1 188 ? -66.75 -12.125 -19.469 1 33.72 188 GLU A O 1
ATOM 1506 N N . LYS A 1 189 ? -67.062 -10.031 -19.812 1 41.19 189 LYS A N 1
ATOM 1507 C CA . LYS A 1 189 ? -68.5 -9.773 -19.719 1 41.19 189 LYS A CA 1
ATOM 1508 C C . LYS A 1 189 ? -69.25 -10.492 -20.828 1 41.19 189 LYS A C 1
ATOM 1510 O O . LYS A 1 189 ? -69.188 -10.102 -21.984 1 41.19 189 LYS A O 1
ATOM 1515 N N . GLU A 1 190 ? -69.188 -11.898 -20.906 1 23.34 190 GLU A N 1
ATOM 1516 C CA . GLU A 1 190 ? -70.375 -12.492 -21.438 1 23.34 190 GLU A CA 1
ATOM 1517 C C . GLU A 1 190 ? -71.5 -12.562 -20.375 1 23.34 190 GLU A C 1
ATOM 1519 O O . GLU A 1 190 ? -71.188 -12.836 -19.203 1 23.34 190 GLU A O 1
ATOM 1524 N N . MET B 1 1 ? 4.219 99.625 74.688 1 30.55 1 MET B N 1
ATOM 1525 C CA . MET B 1 1 ? 3.457 99.625 73.438 1 30.55 1 MET B CA 1
ATOM 1526 C C . MET B 1 1 ? 3.98 98.562 72.438 1 30.55 1 MET B C 1
ATOM 1528 O O . MET B 1 1 ? 4.863 98.875 71.625 1 30.55 1 MET B O 1
ATOM 1532 N N . THR B 1 2 ? 4.207 97.312 73 1 35.28 2 THR B N 1
ATOM 1533 C CA . THR B 1 2 ? 4.898 96.188 72.375 1 35.28 2 THR B CA 1
ATOM 1534 C C . THR B 1 2 ? 4.102 95.688 71.188 1 35.28 2 THR B C 1
ATOM 1536 O O . THR B 1 2 ? 2.934 95.312 71.312 1 35.28 2 THR B O 1
ATOM 1539 N N . GLU B 1 3 ? 4.406 96.25 70 1 38.94 3 GLU B N 1
ATOM 1540 C CA . GLU B 1 3 ? 3.818 95.875 68.688 1 38.94 3 GLU B CA 1
ATOM 1541 C C . GLU B 1 3 ? 3.949 94.375 68.438 1 38.94 3 GLU B C 1
ATOM 1543 O O . GLU B 1 3 ? 5.039 93.812 68.562 1 38.94 3 GLU B O 1
ATOM 1548 N N . THR B 1 4 ? 2.805 93.625 68.625 1 42.12 4 THR B N 1
ATOM 1549 C CA . THR B 1 4 ? 2.672 92.188 68.375 1 42.12 4 THR B CA 1
ATOM 1550 C C . THR B 1 4 ? 3.068 91.875 66.938 1 42.12 4 THR B C 1
ATOM 1552 O O . THR B 1 4 ? 2.857 92.688 66.062 1 42.12 4 THR B O 1
ATOM 1555 N N . PRO B 1 5 ? 3.838 90.75 66.688 1 43.75 5 PRO B N 1
ATOM 1556 C CA . PRO B 1 5 ? 4.465 90.062 65.562 1 43.75 5 PRO B CA 1
ATOM 1557 C C . PRO B 1 5 ? 3.455 89.625 64.5 1 43.75 5 PRO B C 1
ATOM 1559 O O . PRO B 1 5 ? 2.564 88.812 64.812 1 43.75 5 PRO B O 1
ATOM 1562 N N . ASN B 1 6 ? 2.699 90.5 63.812 1 41.22 6 ASN B N 1
ATOM 1563 C CA . ASN B 1 6 ? 1.741 89.875 62.875 1 41.22 6 ASN B CA 1
ATOM 1564 C C . ASN B 1 6 ? 2.418 88.938 61.875 1 41.22 6 ASN B C 1
ATOM 1566 O O . ASN B 1 6 ? 3.25 89.375 61.094 1 41.22 6 ASN B O 1
ATOM 1570 N N . THR B 1 7 ? 2.705 87.688 62.312 1 39.16 7 THR B N 1
ATOM 1571 C CA . THR B 1 7 ? 3.264 86.688 61.438 1 39.16 7 THR B CA 1
ATOM 1572 C C . THR B 1 7 ? 2.377 86.438 60.219 1 39.16 7 THR B C 1
ATOM 1574 O O . THR B 1 7 ? 1.217 86.062 60.344 1 39.16 7 THR B O 1
ATOM 1577 N N . SER B 1 8 ? 2.438 87.312 59.219 1 39.94 8 SER B N 1
ATOM 1578 C CA . SER B 1 8 ? 1.787 87.062 57.938 1 39.94 8 SER B CA 1
ATOM 1579 C C . SER B 1 8 ? 2.07 85.688 57.406 1 39.94 8 SER B C 1
ATOM 1581 O O . SER B 1 8 ? 3.229 85.312 57.25 1 39.94 8 SER B O 1
ATOM 1583 N N . SER B 1 9 ? 1.244 84.688 57.781 1 40 9 SER B N 1
ATOM 1584 C CA . SER B 1 9 ? 1.237 83.375 57.219 1 40 9 SER B CA 1
ATOM 1585 C C . SER B 1 9 ? 1.236 83.375 55.688 1 40 9 SER B C 1
ATOM 1587 O O . SER B 1 9 ? 0.288 83.875 55.094 1 40 9 SER B O 1
ATOM 1589 N N . GLU B 1 10 ? 2.365 83.688 55.062 1 40.06 10 GLU B N 1
ATOM 1590 C CA . GLU B 1 10 ? 2.502 83.5 53.625 1 40.06 10 GLU B CA 1
ATOM 1591 C C . GLU B 1 10 ? 1.933 82.125 53.219 1 40.06 10 GLU B C 1
ATOM 1593 O O . GLU B 1 10 ? 2.385 81.062 53.719 1 40.06 10 GLU B O 1
ATOM 1598 N N . GLU B 1 11 ? 0.604 82.062 53.094 1 39.22 11 GLU B N 1
ATOM 1599 C CA . GLU B 1 11 ? -0.019 80.875 52.438 1 39.22 11 GLU B CA 1
ATOM 1600 C C . GLU B 1 11 ? 0.731 80.5 51.156 1 39.22 11 GLU B C 1
ATOM 1602 O O . GLU B 1 11 ? 0.823 81.312 50.219 1 39.22 11 GLU B O 1
ATOM 1607 N N . ILE B 1 12 ? 1.906 79.938 51.312 1 42.72 12 ILE B N 1
ATOM 1608 C CA . ILE B 1 12 ? 2.531 79.25 50.156 1 42.72 12 ILE B CA 1
ATOM 1609 C C . ILE B 1 12 ? 1.473 78.5 49.344 1 42.72 12 ILE B C 1
ATOM 1611 O O . ILE B 1 12 ? 0.777 77.625 49.875 1 42.72 12 ILE B O 1
ATOM 1615 N N . GLN B 1 13 ? 0.799 79.25 48.469 1 37.81 13 GLN B N 1
ATOM 1616 C CA . GLN B 1 13 ? 0.021 78.625 47.438 1 37.81 13 GLN B CA 1
ATOM 1617 C C . GLN B 1 13 ? 0.789 77.438 46.844 1 37.81 13 GLN B C 1
ATOM 1619 O O . GLN B 1 13 ? 1.884 77.625 46.281 1 37.81 13 GLN B O 1
ATOM 1624 N N . THR B 1 14 ? 0.852 76.312 47.531 1 40.59 14 THR B N 1
ATOM 1625 C CA . THR B 1 14 ? 1.3 75.062 46.969 1 40.59 14 THR B CA 1
ATOM 1626 C C . THR B 1 14 ? 0.796 74.875 45.531 1 40.59 14 THR B C 1
ATOM 1628 O O . THR B 1 14 ? -0.407 74.75 45.312 1 40.59 14 THR B O 1
ATOM 1631 N N . SER B 1 15 ? 1.184 75.688 44.531 1 44.09 15 SER B N 1
ATOM 1632 C CA . SER B 1 15 ? 0.932 75.562 43.094 1 44.09 15 SER B CA 1
ATOM 1633 C C . SER B 1 15 ? 0.828 74.125 42.688 1 44.09 15 SER B C 1
ATOM 1635 O O . SER B 1 15 ? 1.484 73.25 43.281 1 44.09 15 SER B O 1
ATOM 1637 N N . GLU B 1 16 ? -0.25 73.625 41.969 1 46.41 16 GLU B N 1
ATOM 1638 C CA . GLU B 1 16 ? -0.815 72.438 41.438 1 46.41 16 GLU B CA 1
ATOM 1639 C C . GLU B 1 16 ? 0.233 71.625 40.688 1 46.41 16 GLU B C 1
ATOM 1641 O O . GLU B 1 16 ? 0.59 71.938 39.562 1 46.41 16 GLU B O 1
ATOM 1646 N N . PRO B 1 17 ? 1.43 71.188 41.031 1 55.31 17 PRO B N 1
ATOM 1647 C CA . PRO B 1 17 ? 2.412 70.25 40.5 1 55.31 17 PRO B CA 1
ATOM 1648 C C . PRO B 1 17 ? 1.766 69 39.906 1 55.31 17 PRO B C 1
ATOM 1650 O O . PRO B 1 17 ? 2.443 68.25 39.25 1 55.31 17 PRO B O 1
ATOM 1653 N N . SER B 1 18 ? 0.505 68.75 40 1 66.81 18 SER B N 1
ATOM 1654 C CA . SER B 1 18 ? -0.217 67.5 39.844 1 66.81 18 SER B CA 1
ATOM 1655 C C . SER B 1 18 ? -0.568 67.25 38.375 1 66.81 18 SER B C 1
ATOM 1657 O O . SER B 1 18 ? -0.477 66.125 37.906 1 66.81 18 SER B O 1
ATOM 1659 N N . SER B 1 19 ? -0.786 68.25 37.625 1 71.56 19 SER B N 1
ATOM 1660 C CA . SER B 1 19 ? -1.268 68.062 36.25 1 71.56 19 SER B CA 1
ATOM 1661 C C . SER B 1 19 ? -0.132 67.688 35.312 1 71.56 19 SER B C 1
ATOM 1663 O O . SER B 1 19 ? -0.295 66.75 34.469 1 71.56 19 SER B O 1
ATOM 1665 N N . ASP B 1 20 ? 1.037 68.25 35.469 1 75.5 20 ASP B N 1
ATOM 1666 C CA . ASP B 1 20 ? 2.199 67.938 34.656 1 75.5 20 ASP B CA 1
ATOM 1667 C C . ASP B 1 20 ? 2.684 66.562 34.906 1 75.5 20 ASP B C 1
ATOM 1669 O O . ASP B 1 20 ? 3.068 65.812 33.969 1 75.5 20 ASP B O 1
ATOM 1673 N N . ASN B 1 21 ? 2.551 66.125 36.188 1 83.56 21 ASN B N 1
ATOM 1674 C CA . ASN B 1 21 ? 2.959 64.812 36.531 1 83.56 21 ASN B CA 1
ATOM 1675 C C . ASN B 1 21 ? 2.01 63.75 35.938 1 83.56 21 ASN B C 1
ATOM 1677 O O . ASN B 1 21 ? 2.447 62.688 35.469 1 83.56 21 ASN B O 1
ATOM 1681 N N . GLU B 1 22 ? 0.778 64.062 35.906 1 84.06 22 GLU B N 1
ATOM 1682 C CA . GLU B 1 22 ? -0.224 63.156 35.344 1 84.06 22 GLU B CA 1
ATOM 1683 C C . GLU B 1 22 ? -0.078 63.031 33.844 1 84.06 22 GLU B C 1
ATOM 1685 O O . GLU B 1 22 ? -0.216 61.938 33.281 1 84.06 22 GLU B O 1
ATOM 1690 N N . LEU B 1 23 ? 0.223 64.125 33.188 1 86.31 23 LEU B N 1
ATOM 1691 C CA . LEU B 1 23 ? 0.43 64.188 31.734 1 86.31 23 LEU B CA 1
ATOM 1692 C C . LEU B 1 23 ? 1.646 63.344 31.344 1 86.31 23 LEU B C 1
ATOM 1694 O O . LEU B 1 23 ? 1.601 62.594 30.375 1 86.31 23 LEU B O 1
ATOM 1698 N N . GLN B 1 24 ? 2.719 63.438 32.094 1 88.19 24 GLN B N 1
ATOM 1699 C CA . GLN B 1 24 ? 3.943 62.688 31.844 1 88.19 24 GLN B CA 1
ATOM 1700 C C . GLN B 1 24 ? 3.729 61.188 32.031 1 88.19 24 GLN B C 1
ATOM 1702 O O . GLN B 1 24 ? 4.211 60.375 31.25 1 88.19 24 GLN B O 1
ATOM 1707 N N . THR B 1 25 ? 3.016 60.812 33.062 1 90.81 25 THR B N 1
ATOM 1708 C CA . THR B 1 25 ? 2.717 59.406 33.375 1 90.81 25 THR B CA 1
ATOM 1709 C C . THR B 1 25 ? 1.866 58.812 32.25 1 90.81 25 THR B C 1
ATOM 1711 O O . THR B 1 25 ? 2.135 57.688 31.797 1 90.81 25 THR B O 1
ATOM 1714 N N . LEU B 1 26 ? 0.887 59.531 31.703 1 90.56 26 LEU B N 1
ATOM 1715 C CA . LEU B 1 26 ? -0 59.062 30.641 1 90.56 26 LEU B CA 1
ATOM 1716 C C . LEU B 1 26 ? 0.75 58.938 29.328 1 90.56 26 LEU B C 1
ATOM 1718 O O . LEU B 1 26 ? 0.495 58 28.547 1 90.56 26 LEU B O 1
ATOM 1722 N N . GLN B 1 27 ? 1.678 59.844 29.094 1 90.62 27 GLN B N 1
ATOM 1723 C CA . GLN B 1 27 ? 2.5 59.781 27.891 1 90.62 27 GLN B CA 1
ATOM 1724 C C . GLN B 1 27 ? 3.404 58.562 27.906 1 90.62 27 GLN B C 1
ATOM 1726 O O . GLN B 1 27 ? 3.555 57.875 26.891 1 90.62 27 GLN B O 1
ATOM 1731 N N . GLN B 1 28 ? 3.922 58.25 29.078 1 92.62 28 GLN B N 1
ATOM 1732 C CA . GLN B 1 28 ? 4.77 57.094 29.234 1 92.62 28 GLN B CA 1
ATOM 1733 C C . GLN B 1 28 ? 3.957 55.812 29.062 1 92.62 28 GLN B C 1
ATOM 1735 O O . GLN B 1 28 ? 4.406 54.844 28.422 1 92.62 28 GLN B O 1
ATOM 1740 N N . GLU B 1 29 ? 2.789 55.812 29.641 1 93.06 29 GLU B N 1
ATOM 1741 C CA . GLU B 1 29 ? 1.902 54.656 29.516 1 93.06 29 GLU B CA 1
ATOM 1742 C C . GLU B 1 29 ? 1.496 54.438 28.062 1 93.06 29 GLU B C 1
ATOM 1744 O O . GLU B 1 29 ? 1.476 53.281 27.594 1 93.06 29 GLU B O 1
ATOM 1749 N N . ASN B 1 30 ? 1.214 55.531 27.391 1 92.38 30 ASN B N 1
ATOM 1750 C CA . ASN B 1 30 ? 0.848 55.469 25.984 1 92.38 30 ASN B CA 1
ATOM 1751 C C . ASN B 1 30 ? 1.983 54.906 25.141 1 92.38 30 ASN B C 1
ATOM 1753 O O . ASN B 1 30 ? 1.754 54.062 24.266 1 92.38 30 ASN B O 1
ATOM 1757 N N . ALA B 1 31 ? 3.17 55.344 25.484 1 92.31 31 ALA B N 1
ATOM 1758 C CA . ALA B 1 31 ? 4.344 54.875 24.75 1 92.31 31 ALA B CA 1
ATOM 1759 C C . ALA B 1 31 ? 4.562 53.375 25.016 1 92.31 31 ALA B C 1
ATOM 1761 O O . ALA B 1 31 ? 4.867 52.625 24.078 1 92.31 31 ALA B O 1
ATOM 1762 N N . ASN B 1 32 ? 4.395 52.938 26.219 1 93.75 32 ASN B N 1
ATOM 1763 C CA . ASN B 1 32 ? 4.543 51.531 26.594 1 93.75 32 ASN B CA 1
ATOM 1764 C C . ASN B 1 32 ? 3.488 50.656 25.922 1 93.75 32 ASN B C 1
ATOM 1766 O O . ASN B 1 32 ? 3.795 49.562 25.422 1 93.75 32 ASN B O 1
ATOM 1770 N N . LEU B 1 33 ? 2.248 51.125 25.859 1 93.06 33 LEU B N 1
ATOM 1771 C CA . LEU B 1 33 ? 1.149 50.406 25.25 1 93.06 33 LEU B CA 1
ATOM 1772 C C . LEU B 1 33 ? 1.363 50.25 23.734 1 93.06 33 LEU B C 1
ATOM 1774 O O . LEU B 1 33 ? 1.103 49.188 23.172 1 93.06 33 LEU B O 1
ATOM 1778 N N . LYS B 1 34 ? 1.901 51.281 23.125 1 92.62 34 LYS B N 1
ATOM 1779 C CA . LYS B 1 34 ? 2.186 51.25 21.688 1 92.62 34 LYS B CA 1
ATOM 1780 C C . LYS B 1 34 ? 3.295 50.25 21.391 1 92.62 34 LYS B C 1
ATOM 1782 O O . LYS B 1 34 ? 3.211 49.5 20.406 1 92.62 34 LYS B O 1
ATOM 1787 N N . ALA B 1 35 ? 4.27 50.219 22.297 1 93.88 35 ALA B N 1
ATOM 1788 C CA . ALA B 1 35 ? 5.367 49.25 22.141 1 93.88 35 ALA B CA 1
ATOM 1789 C C . ALA B 1 35 ? 4.875 47.812 22.328 1 93.88 35 ALA B C 1
ATOM 1791 O O . ALA B 1 35 ? 5.238 46.938 21.562 1 93.88 35 ALA B O 1
ATOM 1792 N N . GLU B 1 36 ? 4.039 47.594 23.312 1 92.56 36 GLU B N 1
ATOM 1793 C CA . GLU B 1 36 ? 3.484 46.281 23.578 1 92.56 36 GLU B CA 1
ATOM 1794 C C . GLU B 1 36 ? 2.588 45.812 22.438 1 92.56 36 GLU B C 1
ATOM 1796 O O . GLU B 1 36 ? 2.615 44.656 22.062 1 92.56 36 GLU B O 1
ATOM 1801 N N . LEU B 1 37 ? 1.831 46.719 21.875 1 92.44 37 LEU B N 1
ATOM 1802 C CA . LEU B 1 37 ? 0.946 46.406 20.766 1 92.44 37 LEU B CA 1
ATOM 1803 C C . LEU B 1 37 ? 1.745 45.969 19.547 1 92.44 37 LEU B C 1
ATOM 1805 O O . LEU B 1 37 ? 1.377 45 18.875 1 92.44 37 LEU B O 1
ATOM 1809 N N . LYS B 1 38 ? 2.832 46.688 19.297 1 92.75 38 LYS B N 1
ATOM 1810 C CA . LYS B 1 38 ? 3.697 46.344 18.172 1 92.75 38 LYS B CA 1
ATOM 1811 C C . LYS B 1 38 ? 4.316 44.969 18.375 1 92.75 38 LYS B C 1
ATOM 1813 O O . LYS B 1 38 ? 4.336 44.156 17.438 1 92.75 38 LYS B O 1
ATOM 1818 N N . GLU B 1 39 ? 4.746 44.719 19.594 1 91.81 39 GLU B N 1
ATOM 1819 C CA . GLU B 1 39 ? 5.352 43.406 19.922 1 91.81 39 GLU B CA 1
ATOM 1820 C C . GLU B 1 39 ? 4.344 42.281 19.75 1 91.81 39 GLU B C 1
ATOM 1822 O O . GLU B 1 39 ? 4.664 41.25 19.188 1 91.81 39 GLU B O 1
ATOM 1827 N N . LYS B 1 40 ? 3.125 42.531 20.25 1 89.5 40 LYS B N 1
ATOM 1828 C CA . LYS B 1 40 ? 2.09 41.5 20.172 1 89.5 40 LYS B CA 1
ATOM 1829 C C . LYS B 1 40 ? 1.68 41.219 18.719 1 89.5 40 LYS B C 1
ATOM 1831 O O . LYS B 1 40 ? 1.421 40.094 18.344 1 89.5 40 LYS B O 1
ATOM 1836 N N . ASN B 1 41 ? 1.655 42.344 17.953 1 91.38 41 ASN B N 1
ATOM 1837 C CA . ASN B 1 41 ? 1.336 42.188 16.547 1 91.38 41 ASN B CA 1
ATOM 1838 C C . ASN B 1 41 ? 2.408 41.406 15.797 1 91.38 41 ASN B C 1
ATOM 1840 O O . ASN B 1 41 ? 2.094 40.531 14.977 1 91.38 41 ASN B O 1
ATOM 1844 N N . ASP B 1 42 ? 3.65 41.656 16.141 1 92.44 42 ASP B N 1
ATOM 1845 C CA . ASP B 1 42 ? 4.754 40.906 15.523 1 92.44 42 ASP B CA 1
ATOM 1846 C C . ASP B 1 42 ? 4.707 39.438 15.898 1 92.44 42 ASP B C 1
ATOM 1848 O O . ASP B 1 42 ? 4.902 38.562 15.039 1 92.44 42 ASP B O 1
ATOM 1852 N N . ARG B 1 43 ? 4.414 39.219 17.156 1 88.38 43 ARG B N 1
ATOM 1853 C CA . ARG B 1 43 ? 4.316 37.844 17.609 1 88.38 43 ARG B CA 1
ATOM 1854 C C . ARG B 1 43 ? 3.156 37.125 16.938 1 88.38 43 ARG B C 1
ATOM 1856 O O . ARG B 1 43 ? 3.277 35.938 16.578 1 88.38 43 ARG B O 1
ATOM 1863 N N . TYR B 1 44 ? 2.1 37.781 16.719 1 90.06 44 TYR B N 1
ATOM 1864 C CA . TYR B 1 44 ? 0.917 37.25 16.047 1 90.06 44 TYR B CA 1
ATOM 1865 C C . TYR B 1 44 ? 1.221 36.875 14.602 1 90.06 44 TYR B C 1
ATOM 1867 O O . TYR B 1 44 ? 0.944 35.781 14.164 1 90.06 44 TYR B O 1
ATOM 1875 N N . LEU B 1 45 ? 1.854 37.812 13.938 1 91.25 45 LEU B N 1
ATOM 1876 C CA . LEU B 1 45 ? 2.176 37.625 12.531 1 91.25 45 LEU B CA 1
ATOM 1877 C C . LEU B 1 45 ? 3.16 36.469 12.367 1 91.25 45 LEU B C 1
ATOM 1879 O O . LEU B 1 45 ? 3.027 35.656 11.445 1 91.25 45 LEU B O 1
ATOM 1883 N N . MET B 1 46 ? 4.098 36.375 13.289 1 90.81 46 MET B N 1
ATOM 1884 C CA . MET B 1 46 ? 5.066 35.281 13.266 1 90.81 46 MET B CA 1
ATOM 1885 C C . MET B 1 46 ? 4.387 33.938 13.516 1 90.81 46 MET B C 1
ATOM 1887 O O . MET B 1 46 ? 4.676 32.938 12.836 1 90.81 46 MET B O 1
ATOM 1891 N N . ALA B 1 47 ? 3.48 33.875 14.438 1 88.19 47 ALA B N 1
ATOM 1892 C CA . ALA B 1 47 ? 2.744 32.656 14.75 1 88.19 47 ALA B CA 1
ATOM 1893 C C . ALA B 1 47 ? 1.931 32.188 13.555 1 88.19 47 ALA B C 1
ATOM 1895 O O . ALA B 1 47 ? 1.871 31 13.266 1 88.19 47 ALA B O 1
ATOM 1896 N N . LEU B 1 48 ? 1.384 33.156 12.812 1 90 48 LEU B N 1
ATOM 1897 C CA . LEU B 1 48 ? 0.591 32.844 11.633 1 90 48 LEU B CA 1
ATOM 1898 C C . LEU B 1 48 ? 1.47 32.281 10.531 1 90 48 LEU B C 1
ATOM 1900 O O . LEU B 1 48 ? 1.095 31.281 9.883 1 90 48 LEU B O 1
ATOM 1904 N N . ALA B 1 49 ? 2.627 32.875 10.359 1 91.56 49 ALA B N 1
ATOM 1905 C CA . ALA B 1 49 ? 3.564 32.406 9.344 1 91.56 49 ALA B CA 1
ATOM 1906 C C . ALA B 1 49 ? 4.082 31 9.68 1 91.56 49 ALA B C 1
ATOM 1908 O O . ALA B 1 49 ? 4.164 30.125 8.805 1 91.56 49 ALA B O 1
ATOM 1909 N N . GLU B 1 50 ? 4.375 30.781 10.922 1 90.5 50 GLU B N 1
ATOM 1910 C CA . GLU B 1 50 ? 4.859 29.484 11.375 1 90.5 50 GLU B CA 1
ATOM 1911 C C . GLU B 1 50 ? 3.787 28.406 11.219 1 90.5 50 GLU B C 1
ATOM 1913 O O . GLU B 1 50 ? 4.086 27.281 10.82 1 90.5 50 GLU B O 1
ATOM 1918 N N . ALA B 1 51 ? 2.582 28.844 11.5 1 88.94 51 ALA B N 1
ATOM 1919 C CA . ALA B 1 51 ? 1.466 27.922 11.344 1 88.94 51 ALA B CA 1
ATOM 1920 C C . ALA B 1 51 ? 1.294 27.516 9.883 1 88.94 51 ALA B C 1
ATOM 1922 O O . ALA B 1 51 ? 1.099 26.328 9.578 1 88.94 51 ALA B O 1
ATOM 1923 N N . GLU B 1 52 ? 1.399 28.391 8.992 1 90.75 52 GLU B N 1
ATOM 1924 C CA . GLU B 1 52 ? 1.257 28.125 7.566 1 90.75 52 GLU B CA 1
ATOM 1925 C C . GLU B 1 52 ? 2.4 27.25 7.051 1 90.75 52 GLU B C 1
ATOM 1927 O O . GLU B 1 52 ? 2.176 26.312 6.281 1 90.75 52 GLU B O 1
ATOM 1932 N N . ASN B 1 53 ? 3.562 27.516 7.555 1 91.5 53 ASN B N 1
ATOM 1933 C CA . ASN B 1 53 ? 4.727 26.734 7.18 1 91.5 53 ASN B CA 1
ATOM 1934 C C . ASN B 1 53 ? 4.629 25.297 7.699 1 91.5 53 ASN B C 1
ATOM 1936 O O . ASN B 1 53 ? 4.969 24.344 6.988 1 91.5 53 ASN B O 1
ATOM 1940 N N . SER B 1 54 ? 4.145 25.281 8.883 1 90.25 54 SER B N 1
ATOM 1941 C CA . SER B 1 54 ? 3.953 23.953 9.484 1 90.25 54 SER B CA 1
ATOM 1942 C C . SER B 1 54 ? 2.916 23.141 8.719 1 90.25 54 SER B C 1
ATOM 1944 O O . SER B 1 54 ? 3.115 21.953 8.469 1 90.25 54 SER B O 1
ATOM 1946 N N . ARG B 1 55 ? 1.896 23.812 8.328 1 88.56 55 ARG B N 1
ATOM 1947 C CA . ARG B 1 55 ? 0.842 23.172 7.547 1 88.56 55 ARG B CA 1
ATOM 1948 C C . ARG B 1 55 ? 1.382 22.641 6.223 1 88.56 55 ARG B C 1
ATOM 1950 O O . ARG B 1 55 ? 1.118 21.5 5.852 1 88.56 55 ARG B O 1
ATOM 1957 N N . LYS B 1 56 ? 2.156 23.391 5.543 1 90 56 LYS B N 1
ATOM 1958 C CA . LYS B 1 56 ? 2.744 23 4.266 1 90 56 LYS B CA 1
ATOM 1959 C C . LYS B 1 56 ? 3.703 21.828 4.441 1 90 56 LYS B C 1
ATOM 1961 O O . LYS B 1 56 ? 3.711 20.891 3.629 1 90 56 LYS B O 1
ATOM 1966 N N . ARG B 1 57 ? 4.414 21.891 5.457 1 91.12 57 ARG B N 1
ATOM 1967 C CA . ARG B 1 57 ? 5.359 20.828 5.758 1 91.12 57 ARG B CA 1
ATOM 1968 C C . ARG B 1 57 ? 4.633 19.516 6.051 1 91.12 57 ARG B C 1
ATOM 1970 O O . ARG B 1 57 ? 5.008 18.453 5.539 1 91.12 57 ARG B O 1
ATOM 1977 N N . LEU B 1 58 ? 3.602 19.625 6.816 1 88.31 58 LEU B N 1
ATOM 1978 C CA . LEU B 1 58 ? 2.828 18.438 7.188 1 88.31 58 LEU B CA 1
ATOM 1979 C C . LEU B 1 58 ? 2.168 17.828 5.961 1 88.31 58 LEU B C 1
ATOM 1981 O O . LEU B 1 58 ? 2.086 16.594 5.848 1 88.31 58 LEU B O 1
ATOM 1985 N N . GLN B 1 59 ? 1.775 18.672 5.055 1 87.25 59 GLN B N 1
ATOM 1986 C CA . GLN B 1 59 ? 1.159 18.188 3.826 1 87.25 59 GLN B CA 1
ATOM 1987 C C . GLN B 1 59 ? 2.17 17.438 2.965 1 87.25 59 GLN B C 1
ATOM 1989 O O . GLN B 1 59 ? 1.859 16.375 2.416 1 87.25 59 GLN B O 1
ATOM 1994 N N . LYS B 1 60 ? 3.328 17.922 2.865 1 89.06 60 LYS B N 1
ATOM 1995 C CA . LYS B 1 60 ? 4.391 17.25 2.115 1 89.06 60 LYS B CA 1
ATOM 1996 C C . LYS B 1 60 ? 4.777 15.93 2.77 1 89.06 60 LYS B C 1
ATOM 1998 O O . LYS B 1 60 ? 4.922 14.906 2.086 1 89.06 60 LYS B O 1
ATOM 2003 N N . GLU B 1 61 ? 4.875 15.984 3.998 1 89.25 61 GLU B N 1
ATOM 2004 C CA . GLU B 1 61 ? 5.219 14.789 4.766 1 89.25 61 GLU B CA 1
ATOM 2005 C C . GLU B 1 61 ? 4.152 13.711 4.609 1 89.25 61 GLU B C 1
ATOM 2007 O O . GLU B 1 61 ? 4.473 12.523 4.527 1 89.25 61 GLU B O 1
ATOM 2012 N N . ARG B 1 62 ? 2.953 14.195 4.484 1 87.94 62 ARG B N 1
ATOM 2013 C CA . ARG B 1 62 ? 1.843 13.266 4.297 1 87.94 62 ARG B CA 1
ATOM 2014 C C . ARG B 1 62 ? 2 12.477 3.002 1 87.94 62 ARG B C 1
ATOM 2016 O O . ARG B 1 62 ? 1.86 11.25 2.994 1 87.94 62 ARG B O 1
ATOM 2023 N N . THR B 1 63 ? 2.32 13.102 1.944 1 87.31 63 THR B N 1
ATOM 2024 C CA . THR B 1 63 ? 2.48 12.461 0.643 1 87.31 63 THR B CA 1
ATOM 2025 C C . THR B 1 63 ? 3.648 11.477 0.664 1 87.31 63 THR B C 1
ATOM 2027 O O . THR B 1 63 ? 3.535 10.359 0.159 1 87.31 63 THR B O 1
ATOM 2030 N N . GLU B 1 64 ? 4.668 11.875 1.271 1 88.88 64 GLU B N 1
ATOM 2031 C CA . GLU B 1 64 ? 5.852 11.023 1.362 1 88.88 64 GLU B CA 1
ATOM 2032 C C . GLU B 1 64 ? 5.578 9.789 2.219 1 88.88 64 GLU B C 1
ATOM 2034 O O . GLU B 1 64 ? 5.992 8.688 1.869 1 88.88 64 GLU B O 1
ATOM 2039 N N . MET B 1 65 ? 4.898 9.984 3.234 1 89.88 65 MET B N 1
ATOM 2040 C CA . MET B 1 65 ? 4.582 8.875 4.137 1 89.88 65 MET B CA 1
ATOM 2041 C C . MET B 1 65 ? 3.65 7.875 3.465 1 89.88 65 MET B C 1
ATOM 2043 O O . MET B 1 65 ? 3.791 6.664 3.658 1 89.88 65 MET B O 1
ATOM 2047 N N . MET B 1 66 ? 2.764 8.422 2.672 1 90.5 66 MET B N 1
ATOM 2048 C CA . MET B 1 66 ? 1.867 7.551 1.913 1 90.5 66 MET B CA 1
ATOM 2049 C C . MET B 1 66 ? 2.65 6.68 0.938 1 90.5 66 MET B C 1
ATOM 2051 O O . MET B 1 66 ? 2.418 5.473 0.853 1 90.5 66 MET B O 1
ATOM 2055 N N . GLN B 1 67 ? 3.539 7.238 0.289 1 89.31 67 GLN B N 1
ATOM 2056 C CA . GLN B 1 67 ? 4.371 6.512 -0.663 1 89.31 67 GLN B CA 1
ATOM 2057 C C . GLN B 1 67 ? 5.199 5.438 0.038 1 89.31 67 GLN B C 1
ATOM 2059 O O . GLN B 1 67 ? 5.293 4.309 -0.443 1 89.31 67 GLN B O 1
ATOM 2064 N N . TYR B 1 68 ? 5.691 5.812 1.146 1 90.81 68 TYR B N 1
ATOM 2065 C CA . TYR B 1 68 ? 6.504 4.879 1.916 1 90.81 68 TYR B CA 1
ATOM 2066 C C . TYR B 1 68 ? 5.664 3.705 2.408 1 90.81 68 TYR B C 1
ATOM 2068 O O . TYR B 1 68 ? 6.117 2.559 2.396 1 90.81 68 TYR B O 1
ATOM 2076 N N . ALA B 1 69 ? 4.496 3.996 2.805 1 92.06 69 ALA B N 1
ATOM 2077 C CA . ALA B 1 69 ? 3.607 2.941 3.283 1 92.06 69 ALA B CA 1
ATOM 2078 C C . ALA B 1 69 ? 3.273 1.957 2.166 1 92.06 69 ALA B C 1
ATOM 2080 O O . ALA B 1 69 ? 3.293 0.741 2.375 1 92.06 69 ALA B O 1
ATOM 2081 N N . VAL B 1 70 ? 3.037 2.455 0.999 1 94 70 VAL B N 1
ATOM 2082 C CA . VAL B 1 70 ? 2.73 1.623 -0.161 1 94 70 VAL B CA 1
ATOM 2083 C C . VAL B 1 70 ? 3.949 0.782 -0.531 1 94 70 VAL B C 1
ATOM 2085 O O . VAL B 1 70 ? 3.83 -0.421 -0.774 1 94 70 VAL B O 1
ATOM 2088 N N . GLU B 1 71 ? 5.043 1.419 -0.489 1 93.06 71 GLU B N 1
ATOM 2089 C CA . GLU B 1 71 ? 6.285 0.717 -0.801 1 93.06 71 GLU B CA 1
ATOM 2090 C C . GLU B 1 71 ? 6.52 -0.441 0.164 1 93.06 71 GLU B C 1
ATOM 2092 O O . GLU B 1 71 ? 6.887 -1.541 -0.257 1 93.06 71 GLU B O 1
ATOM 2097 N N . ASN B 1 72 ? 6.305 -0.188 1.337 1 92.94 72 ASN B N 1
ATOM 2098 C CA . ASN B 1 72 ? 6.492 -1.226 2.346 1 92.94 72 ASN B CA 1
ATOM 2099 C C . ASN B 1 72 ? 5.523 -2.387 2.141 1 92.94 72 ASN B C 1
ATOM 2101 O O . ASN B 1 72 ? 5.891 -3.549 2.322 1 92.94 72 ASN B O 1
ATOM 2105 N N . ALA B 1 73 ? 4.352 -2.045 1.758 1 94.06 73 ALA B N 1
ATOM 2106 C CA . ALA B 1 73 ? 3.371 -3.086 1.463 1 94.06 73 ALA B CA 1
ATOM 2107 C C . ALA B 1 73 ? 3.809 -3.93 0.268 1 94.06 73 ALA B C 1
ATOM 2109 O O . ALA B 1 73 ? 3.705 -5.156 0.295 1 94.06 73 ALA B O 1
ATOM 2110 N N . LEU B 1 74 ? 4.301 -3.25 -0.714 1 95.88 74 LEU B N 1
ATOM 2111 C CA . LEU B 1 74 ? 4.754 -3.943 -1.914 1 95.88 74 LEU B CA 1
ATOM 2112 C C . LEU B 1 74 ? 5.902 -4.895 -1.59 1 95.88 74 LEU B C 1
ATOM 2114 O O . LEU B 1 74 ? 5.969 -6 -2.133 1 95.88 74 LEU B O 1
ATOM 2118 N N . LEU B 1 75 ? 6.734 -4.52 -0.701 1 95.25 75 LEU B N 1
ATOM 2119 C CA . LEU B 1 75 ? 7.887 -5.328 -0.316 1 95.25 75 LEU B CA 1
ATOM 2120 C C . LEU B 1 75 ? 7.441 -6.648 0.296 1 95.25 75 LEU B C 1
ATOM 2122 O O . LEU B 1 75 ? 8.094 -7.68 0.1 1 95.25 75 LEU B O 1
ATOM 2126 N N . ASP B 1 76 ? 6.352 -6.648 0.946 1 96.25 76 ASP B N 1
ATOM 2127 C CA . ASP B 1 76 ? 5.828 -7.848 1.593 1 96.25 76 ASP B CA 1
ATOM 2128 C C . ASP B 1 76 ? 5.34 -8.859 0.56 1 96.25 76 ASP B C 1
ATOM 2130 O O . ASP B 1 76 ? 5.188 -10.047 0.868 1 96.25 76 ASP B O 1
ATOM 2134 N N . PHE B 1 77 ? 5.188 -8.422 -0.666 1 97.19 77 PHE B N 1
ATOM 2135 C CA . PHE B 1 77 ? 4.711 -9.312 -1.719 1 97.19 77 PHE B CA 1
ATOM 2136 C C . PHE B 1 77 ? 5.879 -9.914 -2.486 1 97.19 77 PHE B C 1
ATOM 2138 O O . PHE B 1 77 ? 5.699 -10.859 -3.26 1 97.19 77 PHE B O 1
ATOM 2145 N N . LEU B 1 78 ? 7.016 -9.461 -2.225 1 95.94 78 LEU B N 1
ATOM 2146 C CA . LEU B 1 78 ? 8.164 -9.891 -3.02 1 95.94 78 LEU B CA 1
ATOM 2147 C C . LEU B 1 78 ? 8.508 -11.352 -2.73 1 95.94 78 LEU B C 1
ATOM 2149 O O . LEU B 1 78 ? 8.711 -12.133 -3.656 1 95.94 78 LEU B O 1
ATOM 2153 N N . PRO B 1 79 ? 8.461 -11.766 -1.49 1 95.38 79 PRO B N 1
ATOM 2154 C CA . PRO B 1 79 ? 8.852 -13.148 -1.213 1 95.38 79 PRO B CA 1
ATOM 2155 C C . PRO B 1 79 ? 7.973 -14.164 -1.935 1 95.38 79 PRO B C 1
ATOM 2157 O O . PRO B 1 79 ? 8.484 -15.031 -2.65 1 95.38 79 PRO B O 1
ATOM 2160 N N . PRO B 1 80 ? 6.66 -14.016 -1.868 1 97.38 80 PRO B N 1
ATOM 2161 C CA . PRO B 1 80 ? 5.867 -14.992 -2.613 1 97.38 80 PRO B CA 1
ATOM 2162 C C . PRO B 1 80 ? 6.035 -14.859 -4.125 1 97.38 80 PRO B C 1
ATOM 2164 O O . PRO B 1 80 ? 5.973 -15.859 -4.848 1 97.38 80 PRO B O 1
ATOM 2167 N N . MET B 1 81 ? 6.227 -13.711 -4.613 1 96.44 81 MET B N 1
ATOM 2168 C CA . MET B 1 81 ? 6.48 -13.523 -6.043 1 96.44 81 MET B CA 1
ATOM 2169 C C . MET B 1 81 ? 7.773 -14.219 -6.457 1 96.44 81 MET B C 1
ATOM 2171 O O . MET B 1 81 ? 7.828 -14.875 -7.5 1 96.44 81 MET B O 1
ATOM 2175 N N . GLU B 1 82 ? 8.719 -14.094 -5.633 1 93.69 82 GLU B N 1
ATOM 2176 C CA . GLU B 1 82 ? 10.008 -14.727 -5.891 1 93.69 82 GLU B CA 1
ATOM 2177 C C . GLU B 1 82 ? 9.898 -16.25 -5.832 1 93.69 82 GLU B C 1
ATOM 2179 O O . GLU B 1 82 ? 10.492 -16.953 -6.656 1 93.69 82 GLU B O 1
ATOM 2184 N N . SER B 1 83 ? 9.156 -16.656 -4.871 1 95.38 83 SER B N 1
ATOM 2185 C CA . SER B 1 83 ? 8.898 -18.094 -4.785 1 95.38 83 SER B CA 1
ATOM 2186 C C . SER B 1 83 ? 8.203 -18.609 -6.039 1 95.38 83 SER B C 1
ATOM 2188 O O . SER B 1 83 ? 8.539 -19.688 -6.547 1 95.38 83 SER B O 1
ATOM 2190 N N . MET B 1 84 ? 7.309 -17.859 -6.547 1 96.31 84 MET B N 1
ATOM 2191 C CA . MET B 1 84 ? 6.594 -18.219 -7.766 1 96.31 84 MET B CA 1
ATOM 2192 C C . MET B 1 84 ? 7.543 -18.25 -8.961 1 96.31 84 MET B C 1
ATOM 2194 O O . MET B 1 84 ? 7.508 -19.203 -9.75 1 96.31 84 MET B O 1
ATOM 2198 N N . GLU B 1 85 ? 8.32 -17.297 -9.039 1 94.38 85 GLU B N 1
ATOM 2199 C CA . GLU B 1 85 ? 9.289 -17.234 -10.125 1 94.38 85 GLU B CA 1
ATOM 2200 C C . GLU B 1 85 ? 10.234 -18.438 -10.102 1 94.38 85 GLU B C 1
ATOM 2202 O O . GLU B 1 85 ? 10.492 -19.047 -11.133 1 94.38 85 GLU B O 1
ATOM 2207 N N . LYS B 1 86 ? 10.703 -18.766 -8.938 1 92.06 86 LYS B N 1
ATOM 2208 C CA . LYS B 1 86 ? 11.586 -19.922 -8.773 1 92.06 86 LYS B CA 1
ATOM 2209 C C . LYS B 1 86 ? 10.883 -21.219 -9.172 1 92.06 86 LYS B C 1
ATOM 2211 O O . LYS B 1 86 ? 11.453 -22.031 -9.891 1 92.06 86 LYS B O 1
ATOM 2216 N N . ALA B 1 87 ? 9.703 -21.328 -8.711 1 93.19 87 ALA B N 1
ATOM 2217 C CA . ALA B 1 87 ? 8.93 -22.531 -9.023 1 93.19 87 ALA B CA 1
ATOM 2218 C C . ALA B 1 87 ? 8.719 -22.672 -10.531 1 93.19 87 ALA B C 1
ATOM 2220 O O . ALA B 1 87 ? 8.852 -23.766 -11.086 1 93.19 87 ALA B O 1
ATOM 2221 N N . LEU B 1 88 ? 8.461 -21.609 -11.164 1 94.25 88 LEU B N 1
ATOM 2222 C CA . LEU B 1 88 ? 8.203 -21.625 -12.594 1 94.25 88 LEU B CA 1
ATOM 2223 C C . LEU B 1 88 ? 9.477 -21.922 -13.375 1 94.25 88 LEU B C 1
ATOM 2225 O O . LEU B 1 88 ? 9.414 -22.484 -14.477 1 94.25 88 LEU B O 1
ATOM 2229 N N . GLY B 1 89 ? 10.57 -21.562 -12.812 1 89.62 89 GLY B N 1
ATOM 2230 C CA . GLY B 1 89 ? 11.844 -21.875 -13.43 1 89.62 89 GLY B CA 1
ATOM 2231 C C . GLY B 1 89 ? 12.102 -23.359 -13.555 1 89.62 89 GLY B C 1
ATOM 2232 O O . GLY B 1 89 ? 12.781 -23.812 -14.484 1 89.62 89 GLY B O 1
ATOM 2233 N N . PHE B 1 90 ? 11.5 -24.109 -12.711 1 87.12 90 PHE B N 1
ATOM 2234 C CA . PHE B 1 90 ? 11.695 -25.547 -12.695 1 87.12 90 PHE B CA 1
ATOM 2235 C C . PHE B 1 90 ? 10.727 -26.234 -13.641 1 87.12 90 PHE B C 1
ATOM 2237 O O . PHE B 1 90 ? 10.891 -27.422 -13.953 1 87.12 90 PHE B O 1
ATOM 2244 N N . ALA B 1 91 ? 9.742 -25.594 -14.156 1 85.19 91 ALA B N 1
ATOM 2245 C CA . ALA B 1 91 ? 8.688 -26.188 -14.977 1 85.19 91 ALA B CA 1
ATOM 2246 C C . ALA B 1 91 ? 9.234 -26.609 -16.344 1 85.19 91 ALA B C 1
ATOM 2248 O O . ALA B 1 91 ? 8.688 -27.516 -16.984 1 85.19 91 ALA B O 1
ATOM 2249 N N . SER B 1 92 ? 10.266 -25.984 -16.797 1 81.88 92 SER B N 1
ATOM 2250 C CA . SER B 1 92 ? 10.82 -26.281 -18.109 1 81.88 92 SER B CA 1
ATOM 2251 C C . SER B 1 92 ? 11.344 -27.703 -18.188 1 81.88 92 SER B C 1
ATOM 2253 O O . SER B 1 92 ? 11.477 -28.266 -19.281 1 81.88 92 SER B O 1
ATOM 2255 N N . GLN B 1 93 ? 11.555 -28.359 -17.094 1 83 93 GLN B N 1
ATOM 2256 C CA . GLN B 1 93 ? 12.141 -29.703 -17.031 1 83 93 GLN B CA 1
ATOM 2257 C C . GLN B 1 93 ? 11.078 -30.75 -16.766 1 83 93 GLN B C 1
ATOM 2259 O O . GLN B 1 93 ? 11.398 -31.891 -16.422 1 83 93 GLN B O 1
ATOM 2264 N N . THR B 1 94 ? 9.883 -30.359 -17.016 1 82.69 94 THR B N 1
ATOM 2265 C CA . THR B 1 94 ? 8.805 -31.266 -16.641 1 82.69 94 THR B CA 1
ATOM 2266 C C . THR B 1 94 ? 7.992 -31.688 -17.859 1 82.69 94 THR B C 1
ATOM 2268 O O . THR B 1 94 ? 8.438 -31.5 -19 1 82.69 94 THR B O 1
ATOM 2271 N N . SER B 1 95 ? 6.875 -32.344 -17.672 1 86.88 95 SER B N 1
ATOM 2272 C CA . SER B 1 95 ? 6.004 -32.844 -18.719 1 86.88 95 SER B CA 1
ATOM 2273 C C . SER B 1 95 ? 5.355 -31.719 -19.5 1 86.88 95 SER B C 1
ATOM 2275 O O . SER B 1 95 ? 5.371 -30.562 -19.047 1 86.88 95 SER B O 1
ATOM 2277 N N . ASP B 1 96 ? 4.836 -32.062 -20.656 1 87 96 ASP B N 1
ATOM 2278 C CA . ASP B 1 96 ? 4.172 -31.047 -21.5 1 87 96 ASP B CA 1
ATOM 2279 C C . ASP B 1 96 ? 2.93 -30.5 -20.797 1 87 96 ASP B C 1
ATOM 2281 O O . ASP B 1 96 ? 2.588 -29.328 -20.984 1 87 96 ASP B O 1
ATOM 2285 N N . GLU B 1 97 ? 2.297 -31.25 -20.047 1 86.12 97 GLU B N 1
ATOM 2286 C CA . GLU B 1 97 ? 1.122 -30.797 -19.312 1 86.12 97 GLU B CA 1
ATOM 2287 C C . GLU B 1 97 ? 1.493 -29.719 -18.297 1 86.12 97 GLU B C 1
ATOM 2289 O O . GLU B 1 97 ? 0.822 -28.688 -18.188 1 86.12 97 GLU B O 1
ATOM 2294 N N . VAL B 1 98 ? 2.586 -30.016 -17.703 1 86.88 98 VAL B N 1
ATOM 2295 C CA . VAL B 1 98 ? 3.059 -29.078 -16.688 1 86.88 98 VAL B CA 1
ATOM 2296 C C . VAL B 1 98 ? 3.52 -27.781 -17.344 1 86.88 98 VAL B C 1
ATOM 2298 O O . VAL B 1 98 ? 3.279 -26.703 -16.828 1 86.88 98 VAL B O 1
ATOM 2301 N N . LYS B 1 99 ? 4.074 -27.938 -18.438 1 88.31 99 LYS B N 1
ATOM 2302 C CA . LYS B 1 99 ? 4.539 -26.766 -19.172 1 88.31 99 LYS B CA 1
ATOM 2303 C C . LYS B 1 99 ? 3.373 -25.875 -19.578 1 88.31 99 LYS B C 1
ATOM 2305 O O . LYS B 1 99 ? 3.475 -24.641 -19.516 1 88.31 99 LYS B O 1
ATOM 2310 N N . ASN B 1 100 ? 2.297 -26.484 -19.969 1 87.75 100 ASN B N 1
ATOM 2311 C CA . ASN B 1 100 ? 1.11 -25.719 -20.344 1 87.75 100 ASN B CA 1
ATOM 2312 C C . ASN B 1 100 ? 0.528 -24.969 -19.141 1 87.75 100 ASN B C 1
ATOM 2314 O O . ASN B 1 100 ? 0.135 -23.812 -19.266 1 87.75 100 ASN B O 1
ATOM 2318 N N . TRP B 1 101 ? 0.55 -25.609 -18.078 1 87.88 101 TRP B N 1
ATOM 2319 C CA . TRP B 1 101 ? 0.097 -24.984 -16.844 1 87.88 101 TRP B CA 1
ATOM 2320 C C . TRP B 1 101 ? 1.032 -23.859 -16.438 1 87.88 101 TRP B C 1
ATOM 2322 O O . TRP B 1 101 ? 0.578 -22.781 -16.016 1 87.88 101 TRP B O 1
ATOM 2332 N N . ALA B 1 102 ? 2.281 -24.094 -16.656 1 91.5 102 ALA B N 1
ATOM 2333 C CA . ALA B 1 102 ? 3.303 -23.109 -16.281 1 91.5 102 ALA B CA 1
ATOM 2334 C C . ALA B 1 102 ? 3.127 -21.828 -17.078 1 91.5 102 ALA B C 1
ATOM 2336 O O . ALA B 1 102 ? 3.367 -20.734 -16.562 1 91.5 102 ALA B O 1
ATOM 2337 N N . ILE B 1 103 ? 2.674 -21.969 -18.234 1 93.19 103 ILE B N 1
ATOM 2338 C CA . ILE B 1 103 ? 2.449 -20.797 -19.078 1 93.19 103 ILE B CA 1
ATOM 2339 C C . ILE B 1 103 ? 1.378 -19.922 -18.438 1 93.19 103 ILE B C 1
ATOM 2341 O O . ILE B 1 103 ? 1.542 -18.688 -18.359 1 93.19 103 ILE B O 1
ATOM 2345 N N . GLY B 1 104 ? 0.273 -20.484 -18.016 1 93.75 104 GLY B N 1
ATOM 2346 C CA . GLY B 1 104 ? -0.772 -19.734 -17.328 1 93.75 104 GLY B CA 1
ATOM 2347 C C . GLY B 1 104 ? -0.284 -19.016 -16.078 1 93.75 104 GLY B C 1
ATOM 2348 O O . GLY B 1 104 ? -0.618 -17.859 -15.852 1 93.75 104 GLY B O 1
ATOM 2349 N N . PHE B 1 105 ? 0.527 -19.703 -15.414 1 95.75 105 PHE B N 1
ATOM 2350 C CA . PHE B 1 105 ? 1.021 -19.141 -14.164 1 95.75 105 PHE B CA 1
ATOM 2351 C C . PHE B 1 105 ? 2.078 -18.078 -14.43 1 95.75 105 PHE B C 1
ATOM 2353 O O . PHE B 1 105 ? 2.225 -17.125 -13.656 1 95.75 105 PHE B O 1
ATOM 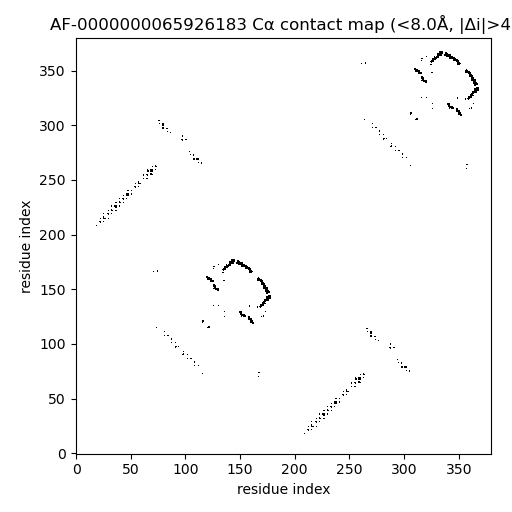2360 N N . GLN B 1 106 ? 2.775 -18.219 -15.492 1 96.31 106 GLN B N 1
ATOM 2361 C CA . GLN B 1 106 ? 3.693 -17.172 -15.906 1 96.31 106 GLN B CA 1
ATOM 2362 C C . GLN B 1 106 ? 2.939 -15.875 -16.234 1 96.31 106 GLN B C 1
ATOM 2364 O O . GLN B 1 106 ? 3.398 -14.781 -15.891 1 96.31 106 GLN B O 1
ATOM 2369 N N . MET B 1 107 ? 1.824 -16.016 -16.797 1 96.94 107 MET B N 1
ATOM 2370 C CA . MET B 1 107 ? 0.983 -14.867 -17.094 1 96.94 107 MET B CA 1
ATOM 2371 C C . MET B 1 107 ? 0.5 -14.195 -15.82 1 96.94 107 MET B C 1
ATOM 2373 O O . MET B 1 107 ? 0.472 -12.969 -15.727 1 96.94 107 MET B O 1
ATOM 2377 N N . ILE B 1 108 ? 0.173 -15.031 -14.906 1 97.62 108 ILE B N 1
ATOM 2378 C CA . ILE B 1 108 ? -0.281 -14.516 -13.617 1 97.62 108 ILE B CA 1
ATOM 2379 C C . ILE B 1 108 ? 0.868 -13.797 -12.914 1 97.62 108 ILE B C 1
ATOM 2381 O O . ILE B 1 108 ? 0.677 -12.719 -12.344 1 97.62 108 ILE B O 1
ATOM 2385 N N . LEU B 1 109 ? 2.037 -14.375 -12.961 1 97.5 109 LEU B N 1
ATOM 2386 C CA . LEU B 1 109 ? 3.217 -13.734 -12.391 1 97.5 109 LEU B CA 1
ATOM 2387 C C . LEU B 1 109 ? 3.459 -12.375 -13.039 1 97.5 109 LEU B C 1
ATOM 2389 O O . LEU B 1 109 ? 3.779 -11.406 -12.352 1 97.5 109 LEU B O 1
ATOM 2393 N N . GLN B 1 110 ? 3.24 -12.312 -14.273 1 97.5 110 GLN B N 1
ATOM 2394 C CA . GLN B 1 110 ? 3.412 -11.055 -14.992 1 97.5 110 GLN B CA 1
ATOM 2395 C C . GLN B 1 110 ? 2.393 -10.016 -14.539 1 97.5 110 GLN B C 1
ATOM 2397 O O . GLN B 1 110 ? 2.699 -8.82 -14.477 1 97.5 110 GLN B O 1
ATOM 2402 N N . GLN B 1 111 ? 1.245 -10.453 -14.25 1 97.69 111 GLN B N 1
ATOM 2403 C CA . GLN B 1 111 ? 0.237 -9.547 -13.711 1 97.69 111 GLN B CA 1
ATOM 2404 C C . GLN B 1 111 ? 0.674 -8.977 -12.367 1 97.69 111 GLN B C 1
ATOM 2406 O O . GLN B 1 111 ? 0.487 -7.789 -12.094 1 97.69 111 GLN B O 1
ATOM 2411 N N . PHE B 1 112 ? 1.23 -9.844 -11.547 1 97.75 112 PHE B N 1
ATOM 2412 C CA . PHE B 1 112 ? 1.765 -9.375 -10.273 1 97.75 112 PHE B CA 1
ATOM 2413 C C . PHE B 1 112 ? 2.857 -8.336 -10.5 1 97.75 112 PHE B C 1
ATOM 2415 O O . PHE B 1 112 ? 2.865 -7.289 -9.844 1 97.75 112 PHE B O 1
ATOM 2422 N N . LYS B 1 113 ? 3.725 -8.617 -11.398 1 96.69 113 LYS B N 1
ATOM 2423 C CA . LYS B 1 113 ? 4.832 -7.711 -11.695 1 96.69 113 LYS B CA 1
ATOM 2424 C C . LYS B 1 113 ? 4.32 -6.383 -12.242 1 96.69 113 LYS B C 1
ATOM 2426 O O . LYS B 1 113 ? 4.891 -5.328 -11.961 1 96.69 113 LYS B O 1
ATOM 2431 N N . GLN B 1 114 ? 3.254 -6.492 -12.93 1 97.38 114 GLN B N 1
ATOM 2432 C CA . GLN B 1 114 ? 2.66 -5.289 -13.5 1 97.38 114 GLN B CA 1
ATOM 2433 C C . GLN B 1 114 ? 2.143 -4.359 -12.406 1 97.38 114 GLN B C 1
ATOM 2435 O O . GLN B 1 114 ? 2.209 -3.137 -12.539 1 97.38 114 GLN B O 1
ATOM 2440 N N . VAL B 1 115 ? 1.622 -4.902 -11.367 1 97.06 115 VAL B N 1
ATOM 2441 C CA . VAL B 1 115 ? 1.164 -4.094 -10.242 1 97.06 115 VAL B CA 1
ATOM 2442 C C . VAL B 1 115 ? 2.328 -3.275 -9.688 1 97.06 115 VAL B C 1
ATOM 2444 O O . VAL B 1 115 ? 2.172 -2.092 -9.375 1 97.06 115 VAL B O 1
ATOM 2447 N N . PHE B 1 116 ? 3.486 -3.871 -9.578 1 96.75 116 PHE B N 1
ATOM 2448 C CA . PHE B 1 116 ? 4.68 -3.172 -9.117 1 96.75 116 PHE B CA 1
ATOM 2449 C C . PHE B 1 116 ? 5.047 -2.039 -10.07 1 96.75 116 PHE B C 1
ATOM 2451 O O . PHE B 1 116 ? 5.289 -0.911 -9.633 1 96.75 116 PHE B O 1
ATOM 2458 N N . GLU B 1 117 ? 4.992 -2.334 -11.297 1 96 117 GLU B N 1
ATOM 2459 C CA . GLU B 1 117 ? 5.371 -1.352 -12.312 1 96 117 GLU B CA 1
ATOM 2460 C C . GLU B 1 117 ? 4.41 -0.165 -12.312 1 96 117 GLU B C 1
ATOM 2462 O O . GLU B 1 117 ? 4.836 0.983 -12.453 1 96 117 GLU B O 1
ATOM 2467 N N . ASP B 1 118 ? 3.191 -0.48 -12.172 1 95.5 118 ASP B N 1
ATOM 2468 C CA . ASP B 1 118 ? 2.172 0.564 -12.141 1 95.5 118 ASP B CA 1
ATOM 2469 C C . ASP B 1 118 ? 2.393 1.518 -10.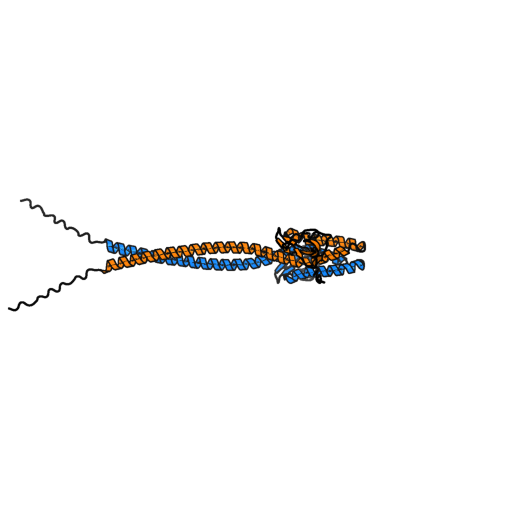969 1 95.5 118 ASP B C 1
ATOM 2471 O O . ASP B 1 118 ? 1.965 2.672 -11.016 1 95.5 118 ASP B O 1
ATOM 2475 N N . LYS B 1 119 ? 3.055 1.008 -9.961 1 93.5 119 LYS B N 1
ATOM 2476 C CA . LYS B 1 119 ? 3.322 1.825 -8.781 1 93.5 119 LYS B CA 1
ATOM 2477 C C . LYS B 1 119 ? 4.727 2.42 -8.836 1 93.5 119 LYS B C 1
ATOM 2479 O O . LYS B 1 119 ? 5.207 2.979 -7.844 1 93.5 119 LYS B O 1
ATOM 2484 N N . GLY B 1 120 ? 5.406 2.17 -9.938 1 93.94 120 GLY B N 1
ATOM 2485 C CA . GLY B 1 120 ? 6.711 2.764 -10.164 1 93.94 120 GLY B CA 1
ATOM 2486 C C . GLY B 1 120 ? 7.855 1.918 -9.641 1 93.94 120 GLY B C 1
ATOM 2487 O O . GLY B 1 120 ? 9.008 2.355 -9.633 1 93.94 120 GLY B O 1
ATOM 2488 N N . VAL B 1 121 ? 7.531 0.798 -9.148 1 94.94 121 VAL B N 1
ATOM 2489 C CA . VAL B 1 121 ? 8.555 -0.107 -8.641 1 94.94 121 VAL B CA 1
ATOM 2490 C C . VAL B 1 121 ? 9.07 -0.998 -9.766 1 94.94 121 VAL B C 1
ATOM 2492 O O . VAL B 1 121 ? 8.289 -1.706 -10.414 1 94.94 121 VAL B O 1
ATOM 2495 N N . VAL B 1 122 ? 10.398 -0.961 -9.93 1 94.75 122 VAL B N 1
ATOM 2496 C CA . VAL B 1 122 ? 10.961 -1.716 -11.047 1 94.75 122 VAL B CA 1
ATOM 2497 C C . VAL B 1 122 ? 12.133 -2.568 -10.562 1 94.75 122 VAL B C 1
ATOM 2499 O O . VAL B 1 122 ? 12.938 -2.119 -9.742 1 94.75 122 VAL B O 1
ATOM 2502 N N . GLU B 1 123 ? 12.094 -3.762 -11.117 1 94.44 123 GLU B N 1
ATOM 2503 C CA . GLU B 1 123 ? 13.227 -4.645 -10.852 1 94.44 123 GLU B CA 1
ATOM 2504 C C . GLU B 1 123 ? 14.438 -4.246 -11.688 1 94.44 123 GLU B C 1
ATOM 2506 O O . GLU B 1 123 ? 14.297 -3.707 -12.781 1 94.44 123 GLU B O 1
ATOM 2511 N N . TYR B 1 124 ? 15.625 -4.422 -11.102 1 94.19 124 TYR B N 1
ATOM 2512 C CA . TYR B 1 124 ? 16.828 -4.195 -11.898 1 94.19 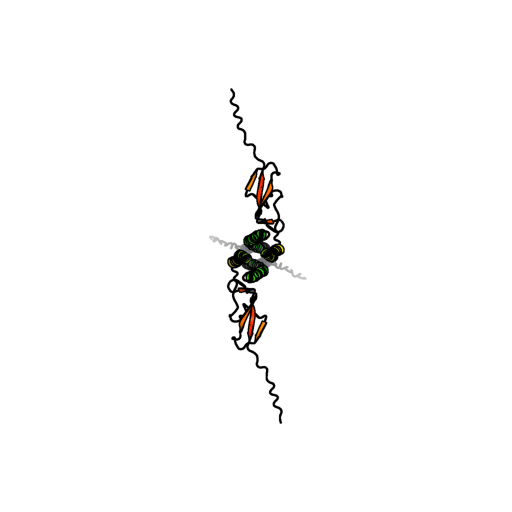124 TYR B CA 1
ATOM 2513 C C . TYR B 1 124 ? 17.734 -5.414 -11.859 1 94.19 124 TYR B C 1
ATOM 2515 O O . TYR B 1 124 ? 17.75 -6.156 -10.875 1 94.19 124 TYR B O 1
ATOM 2523 N N . SER B 1 125 ? 18.469 -5.66 -12.984 1 91.81 125 SER B N 1
ATOM 2524 C CA . SER B 1 125 ? 19.391 -6.777 -13.125 1 91.81 125 SER B CA 1
ATOM 2525 C C . SER B 1 125 ? 20.781 -6.402 -12.617 1 91.81 125 SER B C 1
ATOM 2527 O O . SER B 1 125 ? 21.25 -5.289 -12.836 1 91.81 125 SER B O 1
ATOM 2529 N N . SER B 1 126 ? 21.359 -7.352 -11.938 1 95.25 126 SER B N 1
ATOM 2530 C CA . SER B 1 126 ? 22.656 -7.051 -11.328 1 95.25 126 SER B CA 1
ATOM 2531 C C . SER B 1 126 ? 23.766 -7.934 -11.898 1 95.25 126 SER B C 1
ATOM 2533 O O . SER B 1 126 ? 24.938 -7.551 -11.906 1 95.25 126 SER B O 1
ATOM 2535 N N . LYS B 1 127 ? 23.422 -9.117 -12.32 1 94.88 127 LYS B N 1
ATOM 2536 C CA . LYS B 1 127 ? 24.438 -10.039 -12.797 1 94.88 127 LYS B CA 1
ATOM 2537 C C . LYS B 1 127 ? 25.234 -9.438 -13.953 1 94.88 127 LYS B C 1
ATOM 2539 O O . LYS B 1 127 ? 24.656 -8.938 -14.914 1 94.88 127 LYS B O 1
ATOM 2544 N N . GLY B 1 128 ? 26.5 -9.523 -13.844 1 94.56 128 GLY B N 1
ATOM 2545 C CA . GLY B 1 128 ? 27.375 -9.023 -14.891 1 94.56 128 GLY B CA 1
ATOM 2546 C C . GLY B 1 128 ? 27.688 -7.547 -14.75 1 94.56 128 GLY B C 1
ATOM 2547 O O . GLY B 1 128 ? 28.594 -7.031 -15.422 1 94.56 128 GLY B O 1
ATOM 2548 N N . GLU B 1 129 ? 27.062 -6.875 -13.93 1 95.69 129 GLU B N 1
ATOM 2549 C CA . GLU B 1 129 ? 27.297 -5.453 -13.688 1 95.69 129 GLU B CA 1
ATOM 2550 C C . GLU B 1 129 ? 28.359 -5.242 -12.617 1 95.69 129 GLU B C 1
ATOM 2552 O O . GLU B 1 129 ? 28.797 -6.195 -11.969 1 95.69 129 GLU B O 1
ATOM 2557 N N . LEU B 1 130 ? 28.703 -3.953 -12.562 1 96.56 130 LEU B N 1
ATOM 2558 C CA . LEU B 1 130 ? 29.641 -3.594 -11.508 1 96.56 130 LEU B CA 1
ATOM 2559 C C . LEU B 1 130 ? 28.906 -3.373 -10.188 1 96.56 130 LEU B C 1
ATOM 2561 O O . LEU B 1 130 ? 27.812 -2.805 -10.156 1 96.56 130 LEU B O 1
ATOM 2565 N N . PHE B 1 131 ? 29.656 -3.715 -9.172 1 97.69 131 PHE B N 1
ATOM 2566 C CA . PHE B 1 131 ? 29.109 -3.582 -7.832 1 97.69 131 PHE B CA 1
ATOM 2567 C C . PHE B 1 131 ? 28.859 -2.117 -7.492 1 97.69 131 PHE B C 1
ATOM 2569 O O . PHE B 1 131 ? 29.734 -1.27 -7.703 1 97.69 131 PHE B O 1
ATOM 2576 N N . ASN B 1 132 ? 27.688 -1.837 -7.07 1 96.88 132 ASN B N 1
ATOM 2577 C CA . ASN B 1 132 ? 27.266 -0.534 -6.57 1 96.88 132 ASN B CA 1
ATOM 2578 C C . ASN B 1 132 ? 26.672 -0.638 -5.168 1 96.88 132 ASN B C 1
ATOM 2580 O O . ASN B 1 132 ? 25.578 -1.171 -4.988 1 96.88 132 ASN B O 1
ATOM 2584 N N . PRO B 1 133 ? 27.328 -0.057 -4.184 1 95.44 133 PRO B N 1
ATOM 2585 C CA . PRO B 1 133 ? 26.875 -0.217 -2.797 1 95.44 133 PRO B CA 1
ATOM 2586 C C . PRO B 1 133 ? 25.484 0.366 -2.555 1 95.44 133 PRO B C 1
ATOM 2588 O O . PRO B 1 133 ? 24.828 0.019 -1.568 1 95.44 133 PRO B O 1
ATOM 2591 N N . TYR B 1 134 ? 25.125 1.192 -3.426 1 96 134 TYR B N 1
ATOM 2592 C CA . TYR B 1 134 ? 23.797 1.793 -3.293 1 96 134 TYR B CA 1
ATOM 2593 C C . TYR B 1 134 ? 22.719 0.836 -3.771 1 96 134 TYR B C 1
ATOM 2595 O O . TYR B 1 134 ? 21.578 0.879 -3.287 1 96 134 TYR B O 1
ATOM 2603 N N . LEU B 1 135 ? 23.016 -0.055 -4.625 1 97 135 LEU B N 1
ATOM 2604 C CA . LEU B 1 135 ? 22.031 -0.923 -5.27 1 97 135 LEU B CA 1
ATOM 2605 C C . LEU B 1 135 ? 22.25 -2.379 -4.867 1 97 135 LEU B C 1
ATOM 2607 O O . LEU B 1 135 ? 21.375 -3.217 -5.062 1 97 135 LEU B O 1
ATOM 2611 N N . HIS B 1 136 ? 23.438 -2.596 -4.336 1 97.75 136 HIS B N 1
ATOM 2612 C CA . HIS B 1 136 ? 23.812 -3.992 -4.133 1 97.75 136 HIS B CA 1
ATOM 2613 C C . HIS B 1 136 ? 24.328 -4.227 -2.715 1 97.75 136 HIS B C 1
ATOM 2615 O O . HIS B 1 136 ? 24.906 -3.326 -2.105 1 97.75 136 HIS B O 1
ATOM 2621 N N . GLU B 1 137 ? 24.078 -5.375 -2.195 1 97.44 137 GLU B N 1
ATOM 2622 C CA . GLU B 1 137 ? 24.672 -5.914 -0.979 1 97.44 137 GLU B CA 1
ATOM 2623 C C . GLU B 1 137 ? 25.5 -7.16 -1.279 1 97.44 137 GLU B C 1
ATOM 2625 O O . GLU B 1 137 ? 24.969 -8.172 -1.736 1 97.44 137 GLU B O 1
ATOM 2630 N N . ALA B 1 138 ? 26.719 -7.16 -0.966 1 97.12 138 ALA B N 1
ATOM 2631 C CA . ALA B 1 138 ? 27.578 -8.312 -1.198 1 97.12 138 ALA B CA 1
ATOM 2632 C C . ALA B 1 138 ? 27.438 -9.344 -0.078 1 97.12 138 ALA B C 1
ATOM 2634 O O . ALA B 1 138 ? 27.844 -9.086 1.059 1 97.12 138 ALA B O 1
ATOM 2635 N N . VAL B 1 139 ? 26.891 -10.438 -0.365 1 96.75 139 VAL B N 1
ATOM 2636 C CA . VAL B 1 139 ? 26.688 -11.461 0.649 1 96.75 139 VAL B CA 1
ATOM 2637 C C . VAL B 1 139 ? 27.781 -12.523 0.535 1 96.75 139 VAL B C 1
ATOM 2639 O O . VAL B 1 139 ? 28.062 -13.25 1.497 1 96.75 139 VAL B O 1
ATOM 2642 N N . GLU B 1 140 ? 28.312 -12.711 -0.653 1 96.5 140 GLU B N 1
ATOM 2643 C CA . GLU B 1 140 ? 29.422 -13.625 -0.899 1 96.5 140 GLU B CA 1
ATOM 2644 C C . GLU B 1 140 ? 30.5 -12.977 -1.775 1 96.5 140 GLU B C 1
ATOM 2646 O O . GLU B 1 140 ? 30.188 -12.125 -2.609 1 96.5 140 GLU B O 1
ATOM 2651 N N . ILE B 1 141 ? 31.688 -13.383 -1.519 1 95.25 141 ILE B N 1
ATOM 2652 C CA . ILE B 1 141 ? 32.812 -12.922 -2.314 1 95.25 141 ILE B CA 1
ATOM 2653 C C . ILE B 1 141 ? 33.562 -14.117 -2.916 1 95.25 141 ILE B C 1
ATOM 2655 O O . ILE B 1 141 ? 33.75 -15.133 -2.24 1 95.25 141 ILE B O 1
ATOM 2659 N N . GLU B 1 142 ? 33.719 -14 -4.148 1 95.06 142 GLU B N 1
ATOM 2660 C CA . GLU B 1 142 ? 34.5 -15.062 -4.816 1 95.06 142 GLU B CA 1
ATOM 2661 C C . GLU B 1 142 ? 35.812 -14.531 -5.359 1 95.06 142 GLU B C 1
ATOM 2663 O O . GLU B 1 142 ? 35.844 -13.578 -6.141 1 95.06 142 GLU B O 1
ATOM 2668 N N . GLU B 1 143 ? 36.875 -15.219 -4.926 1 93.88 143 GLU B N 1
ATOM 2669 C CA . GLU B 1 143 ? 38.188 -14.844 -5.449 1 93.88 143 GLU B CA 1
ATOM 2670 C C . GLU B 1 143 ? 38.438 -15.453 -6.828 1 93.88 143 GLU B C 1
ATOM 2672 O O . GLU B 1 143 ? 38.281 -16.656 -7.012 1 93.88 143 GLU B O 1
ATOM 2677 N N . THR B 1 144 ? 38.656 -14.555 -7.73 1 91.25 144 THR B N 1
ATOM 2678 C CA . THR B 1 144 ? 38.906 -15.039 -9.086 1 91.25 144 THR B CA 1
ATOM 2679 C C . THR B 1 144 ? 39.812 -14.094 -9.852 1 91.25 144 THR B C 1
ATOM 2681 O O . THR B 1 144 ? 39.844 -12.891 -9.578 1 91.25 144 THR B O 1
ATOM 2684 N N . THR B 1 145 ? 40.625 -14.648 -10.75 1 89.94 145 THR B N 1
ATOM 2685 C CA . THR B 1 145 ? 41.5 -13.844 -11.602 1 89.9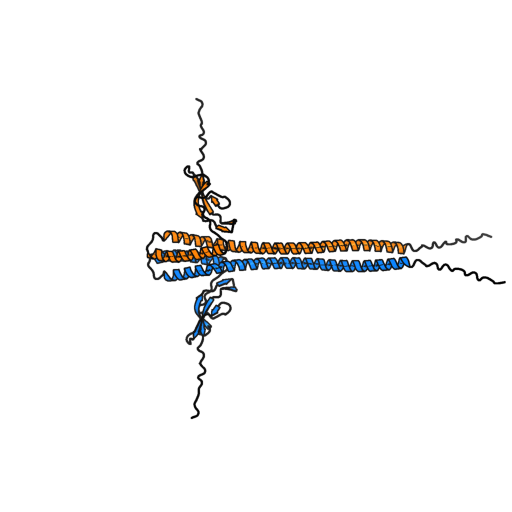4 145 THR B CA 1
ATOM 2686 C C . THR B 1 145 ? 40.906 -13.695 -13 1 89.94 145 THR B C 1
ATOM 2688 O O . THR B 1 145 ? 41.375 -12.898 -13.805 1 89.94 145 THR B O 1
ATOM 2691 N N . ASP B 1 146 ? 39.812 -14.352 -13.227 1 92 146 ASP B N 1
ATOM 2692 C CA . ASP B 1 146 ? 39.25 -14.445 -14.562 1 92 146 ASP B CA 1
ATOM 2693 C C . ASP B 1 146 ? 38.281 -13.305 -14.836 1 92 146 ASP B C 1
ATOM 2695 O O . ASP B 1 146 ? 38 -12.977 -15.992 1 92 146 ASP B O 1
ATOM 2699 N N . ILE B 1 147 ? 37.75 -12.727 -13.797 1 90.88 147 ILE B N 1
ATOM 2700 C CA . ILE B 1 147 ? 36.719 -11.688 -13.914 1 90.88 147 ILE B CA 1
ATOM 2701 C C . ILE B 1 147 ? 37.188 -10.43 -13.188 1 90.88 147 ILE B C 1
ATOM 2703 O O . ILE B 1 147 ? 37.781 -10.5 -12.109 1 90.88 147 ILE B O 1
ATOM 2707 N N . PRO B 1 148 ? 36.906 -9.344 -13.844 1 93.12 148 PRO B N 1
ATOM 2708 C CA . PRO B 1 148 ? 37.312 -8.094 -13.188 1 93.12 148 PRO B CA 1
ATOM 2709 C C . PRO B 1 148 ? 36.75 -7.945 -11.781 1 93.12 148 PRO B C 1
ATOM 2711 O O . PRO B 1 148 ? 35.594 -8.328 -11.539 1 93.12 148 PRO B O 1
ATOM 2714 N N . GLU B 1 149 ? 37.562 -7.398 -10.953 1 93.19 149 GLU B N 1
ATOM 2715 C CA . GLU B 1 149 ? 37.156 -7.148 -9.57 1 93.19 149 GLU B CA 1
ATOM 2716 C C . GLU B 1 149 ? 35.906 -6.246 -9.523 1 93.19 149 GLU B C 1
ATOM 2718 O O . GLU B 1 149 ? 35.812 -5.281 -10.289 1 93.19 149 GLU B O 1
ATOM 2723 N N . GLY B 1 150 ? 35.062 -6.602 -8.617 1 95.25 150 GLY B N 1
ATOM 2724 C CA . GLY B 1 150 ? 33.875 -5.785 -8.438 1 95.25 150 GLY B CA 1
ATOM 2725 C C . GLY B 1 150 ? 32.719 -6.211 -9.32 1 95.25 150 GLY B C 1
ATOM 2726 O O . GLY B 1 150 ? 31.594 -5.684 -9.203 1 95.25 150 GLY B O 1
ATOM 2727 N N . THR B 1 151 ? 32.969 -7.137 -10.203 1 96.75 151 THR B N 1
ATOM 2728 C CA . THR B 1 151 ? 31.906 -7.629 -11.078 1 96.75 151 THR B CA 1
ATOM 2729 C C . THR B 1 151 ? 30.969 -8.578 -10.32 1 96.75 151 THR B C 1
ATOM 2731 O O . THR B 1 151 ? 31.438 -9.422 -9.547 1 96.75 151 THR B O 1
ATOM 2734 N N . ILE B 1 152 ? 29.734 -8.375 -10.562 1 97.56 152 ILE B N 1
ATOM 2735 C CA . ILE B 1 152 ? 28.75 -9.234 -9.906 1 97.56 152 ILE B CA 1
ATOM 2736 C C . ILE B 1 152 ? 28.625 -10.555 -10.664 1 97.56 152 ILE B C 1
ATOM 2738 O O . ILE B 1 152 ? 28.266 -10.57 -11.836 1 97.56 152 ILE B O 1
ATOM 2742 N N . LEU B 1 153 ? 28.891 -11.656 -9.961 1 96.44 153 LEU B N 1
ATOM 2743 C CA . LEU B 1 153 ? 28.938 -12.977 -10.578 1 96.44 153 LEU B CA 1
ATOM 2744 C C . LEU B 1 153 ? 27.562 -13.641 -10.531 1 96.44 153 LEU B C 1
ATOM 2746 O O . LEU B 1 153 ? 27.203 -14.375 -11.453 1 96.44 153 LEU B O 1
ATOM 2750 N N . GLU B 1 154 ? 26.922 -13.414 -9.43 1 95.88 154 GLU B N 1
ATOM 2751 C CA . GLU B 1 154 ? 25.625 -14.047 -9.203 1 95.88 154 GLU B CA 1
ATOM 2752 C C . GLU B 1 154 ? 24.688 -13.133 -8.414 1 95.88 154 GLU B C 1
ATOM 2754 O O . GLU B 1 154 ? 25.141 -12.367 -7.559 1 95.88 154 GLU B O 1
ATOM 2759 N N . GLU B 1 155 ? 23.484 -13.289 -8.773 1 95.5 155 GLU B N 1
ATOM 2760 C CA . GLU B 1 155 ? 22.438 -12.586 -8.055 1 95.5 155 GLU B CA 1
ATOM 2761 C C . GLU B 1 155 ? 21.562 -13.555 -7.254 1 95.5 155 GLU B C 1
ATOM 2763 O O . GLU B 1 155 ? 20.922 -14.43 -7.828 1 95.5 155 GLU B O 1
ATOM 2768 N N . PHE B 1 156 ? 21.609 -13.422 -5.938 1 92.62 156 PHE B N 1
ATOM 2769 C CA . PHE B 1 156 ? 20.828 -14.305 -5.074 1 92.62 156 PHE B CA 1
ATOM 2770 C C . PHE B 1 156 ? 19.406 -13.781 -4.906 1 92.62 156 PHE B C 1
ATOM 2772 O O . PHE B 1 156 ? 18.453 -14.562 -4.867 1 92.62 156 PHE B O 1
ATOM 2779 N N . THR B 1 157 ? 19.344 -12.492 -4.688 1 92.81 157 THR B N 1
ATOM 2780 C CA . THR B 1 157 ? 18.062 -11.82 -4.57 1 92.81 157 THR B CA 1
ATOM 2781 C C . THR B 1 157 ? 18 -10.586 -5.465 1 92.81 157 THR B C 1
ATOM 2783 O O . THR B 1 157 ? 18.953 -9.805 -5.516 1 92.81 157 THR B O 1
ATOM 2786 N N . LYS B 1 158 ? 16.891 -10.469 -6.137 1 93.75 158 LYS B N 1
ATOM 2787 C CA . LYS B 1 158 ? 16.734 -9.344 -7.051 1 93.75 158 LYS B CA 1
ATOM 2788 C C . LYS B 1 158 ? 16.531 -8.039 -6.281 1 93.75 158 LYS B C 1
ATOM 2790 O O . LYS B 1 158 ? 15.953 -8.047 -5.191 1 93.75 158 LYS B O 1
ATOM 2795 N N . GLY B 1 159 ? 17.016 -6.93 -6.883 1 96.38 159 GLY B N 1
ATOM 2796 C CA . GLY B 1 159 ? 16.766 -5.605 -6.332 1 96.38 159 GLY B CA 1
ATOM 2797 C C . GLY B 1 159 ? 15.602 -4.895 -6.996 1 96.38 159 GLY B C 1
ATOM 2798 O O . GLY B 1 159 ? 15.219 -5.23 -8.117 1 96.38 159 GLY B O 1
ATOM 2799 N N . TYR B 1 160 ? 15.039 -3.973 -6.238 1 96.88 160 TYR B N 1
ATOM 2800 C CA . TYR B 1 160 ? 13.922 -3.168 -6.715 1 96.88 160 TYR B CA 1
ATOM 2801 C C . TYR B 1 160 ? 14.133 -1.693 -6.395 1 96.88 160 TYR B C 1
ATOM 2803 O O . TYR B 1 160 ? 14.742 -1.356 -5.375 1 96.88 160 TYR B O 1
ATOM 2811 N N . LYS B 1 161 ? 13.664 -0.899 -7.336 1 96.12 161 LYS B N 1
ATOM 2812 C CA . LYS B 1 161 ? 13.852 0.53 -7.102 1 96.12 161 LYS B CA 1
ATOM 2813 C C . LYS B 1 161 ? 12.656 1.333 -7.602 1 96.12 161 LYS B C 1
ATOM 2815 O O . LYS B 1 161 ? 11.867 0.846 -8.414 1 96.12 161 LYS B O 1
ATOM 2820 N N . ILE B 1 162 ? 12.484 2.496 -7.043 1 93.12 162 ILE B N 1
ATOM 2821 C CA . ILE B 1 162 ? 11.594 3.537 -7.539 1 93.12 162 ILE B CA 1
ATOM 2822 C C . ILE B 1 162 ? 12.406 4.73 -8.031 1 93.12 162 ILE B C 1
ATOM 2824 O O . ILE B 1 162 ? 13.07 5.406 -7.238 1 93.12 162 ILE B O 1
ATOM 2828 N N . GLY B 1 163 ? 12.289 4.98 -9.281 1 90.38 163 GLY B N 1
ATOM 2829 C CA . GLY B 1 163 ? 13.266 5.922 -9.82 1 90.38 163 GLY B CA 1
ATOM 2830 C C . GLY B 1 163 ? 14.703 5.496 -9.578 1 90.38 163 GLY B C 1
ATOM 2831 O O . GLY B 1 163 ? 15.102 4.398 -9.969 1 90.38 163 GLY B O 1
ATOM 2832 N N . ASP B 1 164 ? 15.344 6.309 -8.797 1 91.62 164 ASP B N 1
ATOM 2833 C CA . ASP B 1 164 ? 16.734 5.988 -8.516 1 91.62 164 ASP B CA 1
ATOM 2834 C C . ASP B 1 164 ? 16.922 5.504 -7.082 1 91.62 164 ASP B C 1
ATOM 2836 O O . ASP B 1 164 ? 18.016 5.113 -6.68 1 91.62 164 ASP B O 1
ATOM 2840 N N . ARG B 1 165 ? 15.898 5.367 -6.414 1 93.31 165 ARG B N 1
ATOM 2841 C CA . ARG B 1 165 ? 15.961 4.977 -5.008 1 93.31 165 ARG B CA 1
ATOM 2842 C C . ARG B 1 165 ? 15.664 3.49 -4.84 1 93.31 165 ARG B C 1
ATOM 2844 O O . ARG B 1 165 ? 14.57 3.025 -5.176 1 93.31 165 ARG B O 1
ATOM 2851 N N . PRO B 1 166 ? 16.656 2.838 -4.305 1 95.38 166 PRO B N 1
ATOM 2852 C CA . PRO B 1 166 ? 16.391 1.421 -4.059 1 95.38 166 PRO B CA 1
ATOM 2853 C C . PRO B 1 166 ? 15.414 1.198 -2.904 1 95.38 166 PRO B C 1
ATOM 2855 O O . PRO B 1 166 ? 15.523 1.853 -1.863 1 95.38 166 PRO B O 1
ATOM 2858 N N . ILE B 1 167 ? 14.453 0.402 -3.117 1 93.94 167 ILE B N 1
ATOM 2859 C CA . ILE B 1 167 ? 13.57 0.03 -2.02 1 93.94 167 ILE B CA 1
ATOM 2860 C C . ILE B 1 167 ? 13.992 -1.322 -1.451 1 93.94 167 ILE B C 1
ATOM 2862 O O . ILE B 1 167 ? 13.625 -1.67 -0.325 1 93.94 167 ILE B O 1
ATOM 2866 N N . ARG B 1 168 ? 14.633 -2.076 -2.24 1 95.31 168 ARG B N 1
ATOM 2867 C CA . ARG B 1 168 ? 15.336 -3.287 -1.821 1 95.31 168 ARG B CA 1
ATOM 2868 C C . ARG B 1 168 ? 16.609 -3.486 -2.629 1 95.31 168 ARG B C 1
ATOM 2870 O O . ARG B 1 168 ? 16.578 -3.535 -3.859 1 95.31 168 ARG B O 1
ATOM 2877 N N . VAL B 1 169 ? 17.641 -3.668 -1.953 1 96.69 169 VAL B N 1
ATOM 2878 C CA . VAL B 1 169 ? 18.906 -3.846 -2.646 1 96.69 169 VAL B CA 1
ATOM 2879 C C . VAL B 1 169 ? 19.062 -5.305 -3.074 1 96.69 169 VAL B C 1
ATOM 2881 O O . VAL B 1 169 ? 18.562 -6.211 -2.406 1 96.69 169 VAL B O 1
ATOM 2884 N N . ALA B 1 170 ? 19.781 -5.484 -4.16 1 97.31 170 ALA B N 1
ATOM 2885 C CA . ALA B 1 170 ? 20.062 -6.836 -4.625 1 97.31 170 ALA B CA 1
ATOM 2886 C C . ALA B 1 170 ? 21.172 -7.484 -3.797 1 97.31 170 ALA B C 1
ATOM 2888 O O . ALA B 1 170 ? 22.141 -6.828 -3.432 1 97.31 170 ALA B O 1
ATOM 2889 N N . LYS B 1 171 ? 20.938 -8.688 -3.391 1 97.19 171 LYS B N 1
ATOM 2890 C CA . LYS B 1 171 ? 22.016 -9.469 -2.764 1 97.19 171 LYS B CA 1
ATOM 2891 C C . LYS B 1 171 ? 22.828 -10.227 -3.809 1 97.19 171 LYS B C 1
ATOM 2893 O O . LYS B 1 171 ? 22.266 -11.008 -4.59 1 97.19 171 LYS B O 1
ATOM 2898 N N . VAL B 1 172 ? 24.109 -10.062 -3.713 1 97.88 172 VAL B N 1
ATOM 2899 C CA . VAL B 1 172 ? 24.891 -10.523 -4.859 1 97.88 172 VAL B CA 1
ATOM 2900 C C . VAL B 1 172 ? 26.188 -11.156 -4.375 1 97.88 172 VAL B C 1
ATOM 2902 O O . VAL B 1 172 ? 26.562 -11.016 -3.209 1 97.88 172 VAL B O 1
ATOM 2905 N N . LYS B 1 173 ? 26.781 -11.93 -5.32 1 97.75 173 LYS B N 1
ATOM 2906 C CA . LYS B 1 173 ? 28.156 -12.43 -5.215 1 97.75 173 LYS B CA 1
ATOM 2907 C C . LYS B 1 173 ? 29.109 -11.602 -6.07 1 97.75 173 LYS B C 1
ATOM 2909 O O . LYS B 1 173 ? 28.875 -11.414 -7.266 1 97.75 173 LYS B O 1
ATOM 2914 N N . VAL B 1 174 ? 30.188 -11.195 -5.441 1 97.44 174 VAL B N 1
ATOM 2915 C CA . VAL B 1 174 ? 31.078 -10.273 -6.141 1 97.44 174 VAL B CA 1
ATOM 2916 C C . VAL B 1 174 ? 32.438 -10.914 -6.34 1 97.44 174 VAL B C 1
ATOM 2918 O O . VAL B 1 174 ? 32.938 -11.648 -5.469 1 97.44 174 VAL B O 1
ATOM 2921 N N . ALA B 1 175 ? 33.062 -10.562 -7.438 1 96.38 175 ALA B N 1
ATOM 2922 C CA . ALA B 1 175 ? 34.406 -11.023 -7.742 1 96.38 175 ALA B CA 1
ATOM 2923 C C . ALA B 1 175 ? 35.469 -10.148 -7.055 1 96.38 175 ALA B C 1
ATOM 2925 O O . ALA B 1 175 ? 35.312 -8.922 -7.02 1 96.38 175 ALA B O 1
ATOM 2926 N N . LYS B 1 176 ? 36.406 -10.789 -6.523 1 94.38 176 LYS B N 1
ATOM 2927 C CA . LYS B 1 176 ? 37.562 -10.117 -5.938 1 94.38 176 LYS B CA 1
ATOM 2928 C C . LYS B 1 176 ? 38.875 -10.781 -6.363 1 94.38 176 LYS B C 1
ATOM 2930 O O . LYS B 1 176 ? 38.906 -12.008 -6.508 1 94.38 176 LYS B O 1
ATOM 2935 N N . PHE B 1 177 ? 39.906 -10.023 -6.531 1 91.75 177 PHE B N 1
ATOM 2936 C CA . PHE B 1 177 ? 41.188 -10.586 -6.836 1 91.75 177 PHE B CA 1
ATOM 2937 C C . PHE B 1 177 ? 41.812 -11.219 -5.594 1 91.75 177 PHE B C 1
ATOM 2939 O O . PHE B 1 177 ? 41.719 -10.672 -4.496 1 91.75 177 PHE B O 1
ATOM 2946 N N . PRO B 1 178 ? 42.438 -12.367 -5.809 1 88.31 178 PRO B N 1
ATOM 2947 C CA . PRO B 1 178 ? 43.094 -12.984 -4.66 1 88.31 178 PRO B CA 1
ATOM 2948 C C . PRO B 1 178 ? 44.219 -12.125 -4.082 1 88.31 178 PRO B C 1
ATOM 2950 O O . PRO B 1 178 ? 44.906 -11.422 -4.828 1 88.31 178 PRO B O 1
ATOM 2953 N N . THR B 1 179 ? 44.125 -11.781 -2.82 1 77.31 179 THR B N 1
ATOM 2954 C CA . THR B 1 179 ? 45.188 -11.016 -2.193 1 77.31 179 THR B CA 1
ATOM 2955 C C . THR B 1 179 ? 46.438 -11.875 -2.021 1 77.31 179 THR B C 1
ATOM 2957 O O . THR B 1 179 ? 46.344 -13.055 -1.661 1 77.31 179 THR B O 1
ATOM 2960 N N . LYS B 1 180 ? 47.531 -11.672 -2.709 1 61 180 LYS B N 1
ATOM 2961 C CA . LYS B 1 180 ? 48.812 -12.344 -2.434 1 61 180 LYS B CA 1
ATOM 2962 C C . LYS B 1 180 ? 49.094 -12.414 -0.934 1 61 180 LYS B C 1
ATOM 2964 O O . LYS B 1 180 ? 49.031 -11.391 -0.24 1 61 180 LYS B O 1
ATOM 2969 N N . GLY B 1 181 ? 48.75 -13.523 -0.312 1 54.28 181 GLY B N 1
ATOM 2970 C CA . GLY B 1 181 ? 49.312 -13.672 1.018 1 54.28 181 GLY B CA 1
ATOM 2971 C C . GLY B 1 181 ? 50.75 -13.164 1.108 1 54.28 181 GLY B C 1
ATOM 2972 O O . GLY B 1 181 ? 51.469 -13.109 0.103 1 54.28 181 GLY B O 1
ATOM 2973 N N . ASN B 1 182 ? 51.031 -12.164 1.871 1 47.72 182 ASN B N 1
ATOM 2974 C CA . ASN B 1 182 ? 52.406 -11.867 2.242 1 47.72 182 ASN B CA 1
ATOM 2975 C C . ASN B 1 182 ? 53.219 -13.148 2.453 1 47.72 182 ASN B C 1
ATOM 2977 O O . ASN B 1 182 ? 52.906 -13.953 3.33 1 47.72 182 ASN B O 1
ATOM 2981 N N . ASN B 1 183 ? 53.75 -13.773 1.375 1 44.44 183 ASN B N 1
ATOM 2982 C CA . ASN B 1 183 ? 54.875 -14.656 1.601 1 44.44 183 ASN B CA 1
ATOM 2983 C C . ASN B 1 183 ? 55.844 -14.078 2.635 1 44.44 183 ASN B C 1
ATOM 2985 O O . ASN B 1 183 ? 56.375 -12.984 2.449 1 44.44 183 ASN B O 1
ATOM 2989 N N . ASP B 1 184 ? 55.656 -14.305 3.979 1 44.22 184 ASP B N 1
ATOM 2990 C CA . ASP B 1 184 ? 56.719 -14.18 4.969 1 44.22 184 ASP B CA 1
ATOM 2991 C C . ASP B 1 184 ? 58.031 -14.773 4.457 1 44.22 184 ASP B C 1
ATOM 2993 O O . ASP B 1 184 ? 58.156 -15.984 4.277 1 44.22 184 ASP B O 1
ATOM 2997 N N . SER B 1 185 ? 58.625 -14.219 3.404 1 44 185 SER B N 1
ATOM 2998 C CA . SER B 1 185 ? 60 -14.484 3.061 1 44 185 SER B CA 1
ATOM 2999 C C . SER B 1 185 ? 60.906 -14.438 4.293 1 44 185 SER B C 1
ATOM 3001 O O . SER B 1 185 ? 61.219 -13.352 4.789 1 44 185 SER B O 1
ATOM 3003 N N . ASN B 1 186 ? 60.625 -15.266 5.348 1 41.78 186 ASN B N 1
ATOM 3004 C CA . ASN B 1 186 ? 61.688 -15.547 6.297 1 41.78 186 ASN B CA 1
ATOM 3005 C C . ASN B 1 186 ? 62.938 -16.125 5.598 1 41.78 186 ASN B C 1
ATOM 3007 O O . ASN B 1 186 ? 62.938 -17.297 5.25 1 41.78 186 ASN B O 1
ATOM 3011 N N . GLU B 1 187 ? 63.5 -15.477 4.676 1 39.66 187 GLU B N 1
ATOM 3012 C CA . GLU B 1 187 ? 64.875 -15.781 4.336 1 39.66 187 GLU B CA 1
ATOM 3013 C C . GLU B 1 187 ? 65.75 -15.789 5.578 1 39.66 187 GLU B C 1
ATOM 3015 O O . GLU B 1 187 ? 65.875 -14.789 6.297 1 39.66 187 GLU B O 1
ATOM 3020 N N . GLU B 1 188 ? 66 -16.938 6.238 1 33.84 188 GLU B N 1
ATOM 3021 C CA . GLU B 1 188 ? 67.062 -17.219 7.203 1 33.84 188 GLU B CA 1
ATOM 3022 C C . GLU B 1 188 ? 68.438 -16.797 6.668 1 33.84 188 GLU B C 1
ATOM 3024 O O . GLU B 1 188 ? 68.812 -17.188 5.566 1 33.84 188 GLU B O 1
ATOM 3029 N N . LYS B 1 189 ? 68.938 -15.656 7.012 1 40.5 189 LYS B N 1
ATOM 3030 C CA . LYS B 1 189 ? 70.312 -15.289 6.965 1 40.5 189 LYS B CA 1
ATOM 3031 C C . LYS B 1 189 ? 71.188 -16.422 7.488 1 40.5 189 LYS B C 1
ATOM 3033 O O . LYS B 1 189 ? 71.188 -16.719 8.688 1 40.5 189 LYS B O 1
ATOM 3038 N N . GLU B 1 190 ? 71.312 -17.547 6.676 1 22.89 190 GLU B N 1
ATOM 3039 C CA . GLU B 1 190 ? 72.562 -18.312 6.812 1 22.89 190 GLU B CA 1
ATOM 3040 C C . GLU B 1 190 ? 73.75 -17.531 6.234 1 22.89 190 GLU B C 1
ATOM 3042 O O . GLU B 1 190 ? 73.625 -16.891 5.191 1 22.89 190 GLU B O 1
#

InterPro domains:
  IPR000740 GrpE nucleotide exchange factor [MF_01151] (2-176)
  IPR000740 GrpE nucleotide exchange factor [PF01025] (15-176)
  IPR000740 GrpE nucleotide exchange factor [PR00773] (45-61)
  IPR000740 GrpE nucleotide exchange factor [PR00773] (73-88)
  IPR000740 GrpE nucleotide exchange factor [PR00773] (128-143)
  IPR000740 GrpE nucleotide exchange factor [PR00773] (155-174)
  IPR000740 GrpE nucleotide exchange factor [PS01071] (131-174)
  IPR000740 GrpE nucleotide exchange factor [PTHR21237] (6-176)
  IPR000740 GrpE nucleotide exchange factor [cd00446] (38-174)
  IPR009012 GrpE nucleotide exchange factor, head [G3DSA:2.30.22.10] (120-176)
  IPR009012 GrpE nucleotide exchange factor, head [SSF51064] (122-176)
  IPR013805 GrpE nucleotide exchange factor, coiled-coil [G3DSA:3.90.20.20] (3-118)
  IPR013805 GrpE nucleotide exchange factor, coiled-coil [SSF58014] (22-120)

Foldseek 3Di:
DPPPPPPPPPPPPPPCPPPVVVVVVVVVVVVVVVVVVVVVVVVVVVVVVVVVVVVVVVVVVVVVVVLVVVLVVLVVCQVVLVVLVVVLVCQVVDDPVSVVVSVVSVVVSVVSQVVCVVSQKDWDDQAQHFADPQQEDEPAEDADPPDDFRGFHDWPAIWIARPVHTSGHTYTYTYDHDDPDPPPPPPDPD/DPPDDPPPPPPPPPPCPPPVVVVVVVVVVVVVVVVVVVVVVVVVVVVVVVVVVVVVVVVVVVVVVVLVVVLVVLVVCQVVLVVLVVVLVCQVVDDPVSVVVSVVSVVVSVVSQVVCVVSQKDWDDQAQHFADPQQEDEPAEDADPPDDFRGFHDWPAIWIARPVHTSGHTYTYTYDHDDPDPPPPPPPPD

Solvent-accessible surface area (backbone atoms only — not comparable to full-atom values): 21294 Å² total; per-residue (Å²): 137,83,76,72,79,78,76,74,75,72,72,71,73,76,70,82,67,61,63,64,53,51,44,52,52,42,52,50,49,36,53,52,41,53,52,50,36,52,51,49,50,49,52,31,53,49,51,52,51,50,39,52,52,48,51,52,49,52,53,52,49,35,56,52,49,26,52,50,44,34,50,54,54,52,56,62,49,43,61,40,50,49,51,49,52,55,55,54,64,57,32,80,80,52,55,72,67,43,38,57,52,42,50,57,50,49,53,38,50,48,47,52,51,45,49,37,46,77,71,47,37,39,76,54,88,53,60,73,34,72,70,39,81,79,49,37,41,77,78,43,77,43,72,35,89,87,48,64,64,40,27,21,73,38,64,80,38,79,19,31,22,44,85,88,44,58,79,36,55,15,32,27,26,28,26,30,61,69,73,77,66,79,74,79,75,75,74,74,91,120,136,82,79,77,80,77,76,75,75,75,75,72,74,78,71,82,70,59,62,65,54,51,43,51,52,42,52,51,50,40,52,52,42,54,51,50,37,51,51,49,48,51,52,32,53,49,52,51,53,51,40,52,50,48,51,54,49,52,53,52,50,36,57,54,49,26,52,50,43,33,50,56,56,53,55,64,48,44,61,39,52,49,52,49,52,55,55,53,64,57,31,81,79,53,54,73,68,42,38,57,52,42,50,59,50,49,52,36,51,48,47,52,54,45,49,38,45,75,71,47,37,40,77,55,90,53,61,73,32,70,70,40,80,78,50,37,39,76,78,43,76,42,74,34,86,87,49,64,64,41,26,21,73,38,64,80,37,79,18,30,24,44,86,88,44,58,78,37,54,15,31,26,27,28,28,31,61,72,74,78,70,78,75,79,76,73,72,74,89,122

pLDDT: mean 84.91, std 18.69, range [22.89, 97.88]